Protein AF-A0A1C7MW46-F1 (afdb_monomer_lite)

InterPro domains:
  IPR023214 HAD superfamily [G3DSA:3.40.50.1000] (11-206)
  IPR036412 HAD-like superfamily [SSF56784] (10-204)
  IPR050849 HAD-like hydrolase superfamily phosphatase [PTHR28181] (12-206)

Structure (mmCIF, N/CA/C/O backbone):
data_AF-A0A1C7MW46-F1
#
_entry.id   AF-A0A1C7MW46-F1
#
loop_
_atom_site.group_PDB
_atom_site.id
_atom_site.type_symbol
_atom_site.label_atom_id
_atom_site.label_alt_id
_atom_site.label_comp_id
_atom_site.label_asym_id
_atom_site.label_entity_id
_atom_site.label_seq_id
_atom_site.pdbx_PDB_ins_code
_atom_site.Cartn_x
_atom_site.Cartn_y
_atom_site.Cartn_z
_atom_site.occupancy
_atom_site.B_iso_or_equiv
_atom_site.auth_seq_id
_atom_site.auth_comp_id
_atom_site.auth_asym_id
_atom_site.auth_atom_id
_atom_site.pdbx_PDB_model_num
ATOM 1 N N . MET A 1 1 ? -51.303 0.384 7.548 1.00 37.94 1 MET A N 1
ATOM 2 C CA . MET A 1 1 ? -50.229 -0.293 6.791 1.00 37.94 1 MET A CA 1
ATOM 3 C C . MET A 1 1 ? -48.913 0.361 7.166 1.00 37.94 1 MET A C 1
ATOM 5 O O . MET A 1 1 ? -48.808 1.575 7.060 1.00 37.94 1 MET A O 1
ATOM 9 N N . ALA A 1 2 ? -47.987 -0.415 7.727 1.00 37.72 2 ALA A N 1
ATOM 10 C CA . ALA A 1 2 ? -46.738 0.085 8.285 1.00 37.72 2 ALA A CA 1
ATOM 11 C C . ALA A 1 2 ? -45.822 0.622 7.175 1.00 37.72 2 ALA A C 1
ATOM 13 O O . ALA A 1 2 ? -45.478 -0.099 6.243 1.00 37.72 2 ALA A O 1
ATOM 14 N N . SER A 1 3 ? -45.440 1.894 7.290 1.00 40.84 3 SER A N 1
ATOM 15 C CA . SER A 1 3 ? -44.352 2.483 6.514 1.00 40.84 3 SER A CA 1
ATOM 16 C C . SER A 1 3 ? -43.045 1.883 7.024 1.00 40.84 3 SER A C 1
ATOM 18 O O . SER A 1 3 ? -42.616 2.170 8.144 1.00 40.84 3 SER A O 1
ATOM 20 N N . ILE A 1 4 ? -42.440 1.000 6.230 1.00 43.91 4 ILE A N 1
ATOM 21 C CA . ILE A 1 4 ? -41.073 0.541 6.460 1.00 43.91 4 ILE A CA 1
ATOM 22 C C . ILE A 1 4 ? -40.181 1.742 6.150 1.00 43.91 4 ILE A C 1
ATOM 24 O O . ILE A 1 4 ? -39.843 2.008 4.998 1.00 43.91 4 ILE A O 1
ATOM 28 N N . ARG A 1 5 ? -39.827 2.508 7.185 1.00 43.34 5 ARG A N 1
ATOM 29 C CA . ARG A 1 5 ? -38.679 3.409 7.107 1.00 43.34 5 ARG A CA 1
ATOM 30 C C . ARG A 1 5 ? -37.483 2.529 6.758 1.00 43.34 5 ARG A C 1
ATOM 32 O O . ARG A 1 5 ? -37.089 1.699 7.574 1.00 43.34 5 ARG A O 1
ATOM 39 N N . ARG A 1 6 ? -36.923 2.687 5.555 1.00 46.81 6 ARG A N 1
ATOM 40 C CA . ARG A 1 6 ? -35.555 2.241 5.267 1.00 46.81 6 ARG A CA 1
ATOM 41 C C . ARG A 1 6 ? -34.705 2.857 6.376 1.00 46.81 6 ARG A C 1
ATOM 43 O O . ARG A 1 6 ? -34.621 4.081 6.460 1.00 46.81 6 ARG A O 1
ATOM 50 N N . ALA A 1 7 ? -34.191 2.046 7.297 1.00 48.72 7 ALA A N 1
ATOM 51 C CA . ALA A 1 7 ? -33.180 2.527 8.218 1.00 48.72 7 ALA A CA 1
ATOM 52 C C . ALA A 1 7 ? -32.021 2.984 7.328 1.00 48.72 7 ALA A C 1
ATOM 54 O O . ALA A 1 7 ? -31.446 2.161 6.619 1.00 48.72 7 ALA A O 1
ATOM 55 N N . PHE A 1 8 ? -31.764 4.291 7.269 1.00 51.03 8 PHE A N 1
ATOM 56 C CA . PHE A 1 8 ? -30.563 4.806 6.626 1.00 51.03 8 PHE A CA 1
ATOM 57 C C . PHE A 1 8 ? -29.389 4.219 7.409 1.00 51.03 8 PHE A C 1
ATOM 59 O O . PHE A 1 8 ? -29.124 4.632 8.538 1.00 51.03 8 PHE A O 1
ATOM 66 N N . MET A 1 9 ? -28.769 3.168 6.871 1.00 63.69 9 MET A N 1
ATOM 67 C CA . MET A 1 9 ? -27.503 2.679 7.396 1.00 63.69 9 MET A CA 1
ATOM 68 C C . MET A 1 9 ? -26.490 3.801 7.199 1.00 63.69 9 MET A C 1
ATOM 70 O O . MET A 1 9 ? -26.444 4.385 6.118 1.00 63.69 9 MET A O 1
ATOM 74 N N . SER A 1 10 ? -25.708 4.119 8.231 1.00 80.19 10 SER A N 1
ATOM 75 C CA . SER A 1 10 ? -24.616 5.082 8.090 1.00 80.19 10 SER A CA 1
ATOM 76 C C . SER A 1 10 ? -23.725 4.671 6.910 1.00 80.19 10 SER A C 1
ATOM 78 O O . SER A 1 10 ? -23.404 3.477 6.813 1.00 80.19 10 SER A O 1
ATOM 80 N N . PRO A 1 11 ? -23.335 5.611 6.032 1.00 89.12 11 PRO A N 1
ATOM 81 C CA . PRO A 1 11 ? -22.557 5.287 4.844 1.00 89.12 11 PRO A CA 1
ATOM 82 C C . PRO A 1 11 ? -21.224 4.634 5.222 1.00 89.12 11 PRO A C 1
ATOM 84 O O . PRO A 1 11 ? -20.656 4.906 6.287 1.00 89.12 11 PRO A O 1
ATOM 87 N N . LEU A 1 12 ? -20.722 3.762 4.348 1.00 93.38 12 LEU A N 1
ATOM 88 C CA . LEU A 1 12 ? -19.347 3.284 4.439 1.00 93.38 12 LEU A CA 1
ATOM 89 C C . LEU A 1 12 ? -18.405 4.377 3.945 1.00 93.38 12 LEU A C 1
ATOM 91 O O . LEU A 1 12 ? -18.680 5.049 2.956 1.00 93.38 12 LEU A O 1
ATOM 95 N N . ILE A 1 13 ? -17.277 4.532 4.623 1.00 94.19 13 ILE A N 1
ATOM 96 C CA . ILE A 1 13 ? -16.244 5.491 4.249 1.00 94.19 13 ILE A CA 1
ATOM 97 C C . ILE A 1 13 ? -15.084 4.691 3.672 1.00 94.19 13 ILE A C 1
ATOM 99 O O . ILE A 1 13 ? -14.400 3.969 4.399 1.00 94.19 13 ILE A O 1
ATOM 103 N N . LEU A 1 14 ? -14.903 4.785 2.362 1.00 95.50 14 LEU A N 1
ATOM 104 C CA . LEU A 1 14 ? -13.786 4.199 1.638 1.00 95.50 14 LEU A CA 1
ATOM 105 C C . LEU A 1 14 ? -12.693 5.256 1.516 1.00 95.50 14 LEU A C 1
ATOM 107 O O . LEU A 1 14 ? -12.963 6.395 1.150 1.00 95.50 14 LEU A O 1
ATOM 111 N N . ILE A 1 15 ? -11.469 4.894 1.876 1.00 95.44 15 ILE A N 1
ATOM 112 C CA . ILE A 1 15 ? -10.352 5.836 1.944 1.00 95.44 15 ILE A CA 1
ATOM 113 C C . ILE A 1 15 ? -9.154 5.215 1.235 1.00 95.44 15 ILE A C 1
ATOM 115 O O . ILE A 1 15 ? -8.827 4.050 1.498 1.00 95.44 15 ILE A O 1
ATOM 119 N N . ASP A 1 16 ? -8.495 5.978 0.366 1.00 95.88 16 ASP A N 1
ATOM 120 C CA . ASP A 1 16 ? -7.162 5.613 -0.103 1.00 95.88 16 ASP A CA 1
ATOM 121 C C . ASP A 1 16 ? -6.147 5.634 1.049 1.00 95.88 16 ASP A C 1
ATOM 123 O O . ASP A 1 16 ? -6.371 6.206 2.117 1.00 95.88 16 ASP A O 1
ATOM 127 N N . PHE A 1 17 ? -5.023 4.958 0.866 1.00 97.19 17 PHE A N 1
ATOM 128 C CA . PHE A 1 17 ? -4.003 4.845 1.895 1.00 97.19 17 PHE A CA 1
ATOM 129 C C . PHE A 1 17 ? -2.843 5.811 1.678 1.00 97.19 17 PHE A C 1
ATOM 131 O O . PHE A 1 17 ? -2.632 6.716 2.488 1.00 97.19 17 PHE A O 1
ATOM 138 N N . ASP A 1 18 ? -2.083 5.599 0.609 1.00 95.81 18 ASP A N 1
ATOM 139 C CA . ASP A 1 18 ? -0.882 6.368 0.326 1.00 95.81 18 ASP A CA 1
ATOM 140 C C . ASP A 1 18 ? -1.261 7.809 -0.037 1.00 95.81 18 ASP A C 1
ATOM 142 O O . ASP A 1 18 ? -2.202 8.006 -0.785 1.00 95.81 18 ASP A O 1
ATOM 146 N N . GLN A 1 19 ? -0.580 8.804 0.544 1.00 93.44 19 GLN A N 1
ATOM 147 C CA . GLN A 1 19 ? -0.832 10.252 0.355 1.00 93.44 19 GLN A CA 1
ATOM 148 C C . GLN A 1 19 ? -2.208 10.782 0.822 1.00 93.44 19 GLN A C 1
ATOM 150 O O . GLN A 1 19 ? -2.344 11.986 1.049 1.00 93.44 19 GLN A O 1
ATOM 155 N N . THR A 1 20 ? -3.168 9.904 1.117 1.00 93.50 20 THR A N 1
ATOM 156 C CA . THR A 1 20 ? -4.447 10.243 1.758 1.00 93.50 20 THR A CA 1
ATOM 157 C C . THR A 1 20 ? -4.428 10.024 3.277 1.00 93.50 20 THR A C 1
ATOM 159 O O . THR A 1 20 ? -4.682 10.948 4.049 1.00 93.50 20 THR A O 1
ATOM 162 N N . ILE A 1 21 ? -4.124 8.808 3.744 1.00 96.94 21 ILE A N 1
ATOM 163 C CA . ILE A 1 21 ? -3.971 8.479 5.177 1.00 96.94 21 ILE A CA 1
ATOM 164 C C . ILE A 1 21 ? -2.538 8.734 5.633 1.00 96.94 21 ILE A C 1
ATOM 166 O O . ILE A 1 21 ? -2.299 9.126 6.782 1.00 96.94 21 ILE A O 1
ATOM 170 N N . THR A 1 22 ? -1.579 8.486 4.748 1.00 97.88 22 THR A N 1
ATOM 171 C CA . THR A 1 22 ? -0.168 8.774 4.974 1.00 97.88 22 THR A CA 1
ATOM 172 C C . THR A 1 22 ? 0.213 10.120 4.360 1.00 97.88 22 THR A C 1
ATOM 174 O O . THR A 1 22 ? -0.451 10.639 3.473 1.00 97.88 22 THR A O 1
ATOM 177 N N . THR A 1 23 ? 1.308 10.712 4.825 1.00 96.38 23 THR A N 1
ATOM 178 C CA . THR A 1 23 ? 1.838 11.985 4.308 1.00 96.38 23 THR A CA 1
ATOM 179 C C . THR A 1 23 ? 2.633 11.827 3.010 1.00 96.38 23 THR A C 1
ATOM 181 O O . THR A 1 23 ? 3.093 12.815 2.441 1.00 96.38 23 THR A O 1
ATOM 184 N N . LYS A 1 24 ? 2.863 10.587 2.564 1.00 95.00 24 LYS A N 1
ATOM 185 C CA . LYS A 1 24 ? 3.619 10.251 1.355 1.00 95.00 24 LYS A CA 1
ATOM 186 C C . LYS A 1 24 ? 3.299 8.836 0.886 1.00 95.00 24 LYS A C 1
ATOM 188 O O . LYS A 1 24 ? 2.880 8.004 1.686 1.00 95.00 24 LYS A O 1
ATOM 193 N N . ASP A 1 25 ? 3.636 8.545 -0.362 1.00 94.56 25 ASP A N 1
ATOM 194 C CA . ASP A 1 25 ? 3.683 7.177 -0.874 1.00 94.56 25 ASP A CA 1
ATOM 195 C C . ASP A 1 25 ? 4.657 6.304 -0.050 1.00 94.56 25 ASP A C 1
ATOM 197 O O . ASP A 1 25 ? 5.806 6.692 0.223 1.00 94.56 25 ASP A O 1
ATOM 201 N N . THR A 1 26 ? 4.180 5.132 0.375 1.00 98.06 26 THR A N 1
ATOM 202 C CA . THR A 1 26 ? 4.913 4.148 1.177 1.00 98.06 26 THR A CA 1
ATOM 203 C C . THR A 1 26 ? 5.305 2.880 0.416 1.00 98.06 26 THR A C 1
ATOM 205 O O . THR A 1 26 ? 6.039 2.067 0.979 1.00 98.06 26 THR A O 1
ATOM 208 N N . ILE A 1 27 ? 4.929 2.713 -0.857 1.00 97.31 27 ILE A N 1
ATOM 209 C CA . ILE A 1 27 ? 5.322 1.563 -1.691 1.00 97.31 27 ILE A CA 1
ATOM 210 C C . ILE A 1 27 ? 6.843 1.479 -1.796 1.00 97.31 27 ILE A C 1
ATOM 212 O O . ILE A 1 27 ? 7.422 0.404 -1.637 1.00 97.31 27 ILE A O 1
ATOM 216 N N . ALA A 1 28 ? 7.517 2.617 -1.981 1.00 96.50 28 ALA A N 1
ATOM 217 C CA . ALA A 1 28 ? 8.977 2.644 -2.013 1.00 96.50 28 ALA A CA 1
ATOM 218 C C . ALA A 1 28 ? 9.608 2.211 -0.678 1.00 96.50 28 ALA A C 1
ATOM 220 O O . ALA A 1 28 ? 10.645 1.550 -0.680 1.00 96.50 28 ALA A O 1
ATOM 221 N N . LEU A 1 29 ? 8.984 2.550 0.457 1.00 98.31 29 LEU A N 1
ATOM 222 C CA . LEU A 1 29 ? 9.455 2.131 1.783 1.00 98.31 29 LEU A CA 1
ATOM 223 C C . LEU A 1 29 ? 9.270 0.622 1.968 1.00 98.31 29 LEU A C 1
ATOM 225 O O . LEU A 1 29 ? 10.201 -0.058 2.392 1.00 98.31 29 LEU A O 1
ATOM 229 N N . LEU A 1 30 ? 8.105 0.096 1.584 1.00 98.56 30 LEU A N 1
ATOM 230 C CA . LEU A 1 30 ? 7.814 -1.335 1.609 1.00 98.56 30 LEU A CA 1
ATOM 231 C C . LEU A 1 30 ? 8.784 -2.113 0.708 1.00 98.56 30 LEU A C 1
ATOM 233 O O . LEU A 1 30 ? 9.399 -3.079 1.151 1.00 98.56 30 LEU A O 1
ATOM 237 N N . GLY A 1 31 ? 8.985 -1.674 -0.536 1.00 97.88 31 GLY A N 1
ATOM 238 C CA . GLY A 1 31 ? 9.921 -2.302 -1.469 1.00 97.88 31 GLY A CA 1
ATOM 239 C C . GLY A 1 31 ? 11.362 -2.312 -0.952 1.00 97.88 31 GLY A C 1
ATOM 240 O O . GLY A 1 31 ? 12.036 -3.340 -1.016 1.00 97.88 31 GLY A O 1
ATOM 241 N N . GLN A 1 32 ? 11.826 -1.202 -0.371 1.00 97.81 32 GLN A N 1
ATOM 242 C CA . GLN A 1 32 ? 13.151 -1.117 0.257 1.00 97.81 32 GLN A CA 1
ATOM 243 C C . GLN A 1 32 ? 13.277 -2.009 1.494 1.00 97.81 32 GLN A C 1
ATOM 245 O O . GLN A 1 32 ? 14.327 -2.626 1.689 1.00 97.81 32 GLN A O 1
ATOM 250 N N . PHE A 1 33 ? 12.220 -2.118 2.303 1.00 98.44 33 PHE A N 1
ATOM 251 C CA . PHE A 1 33 ? 12.169 -3.062 3.416 1.00 98.44 33 PHE A CA 1
ATOM 252 C C . PHE A 1 33 ? 12.315 -4.504 2.918 1.00 98.44 33 PHE A C 1
ATOM 254 O O . PHE A 1 33 ? 13.131 -5.249 3.458 1.00 98.44 33 PHE A O 1
ATOM 261 N N . GLY A 1 34 ? 11.617 -4.872 1.839 1.00 97.88 34 GLY A N 1
ATOM 262 C CA . GLY A 1 34 ? 11.775 -6.171 1.179 1.00 97.88 34 GLY A CA 1
ATOM 263 C C . GLY A 1 34 ? 13.217 -6.447 0.753 1.00 97.88 34 GLY A C 1
ATOM 264 O O . GLY A 1 34 ? 13.824 -7.429 1.177 1.00 97.88 34 GLY A O 1
ATOM 265 N N . LEU A 1 35 ? 13.818 -5.535 -0.011 1.00 97.56 35 LEU A N 1
ATOM 266 C CA . LEU A 1 35 ? 15.203 -5.682 -0.477 1.00 97.56 35 LEU A CA 1
ATOM 267 C C . LEU A 1 35 ? 16.226 -5.761 0.664 1.00 97.56 35 LEU A C 1
ATOM 269 O O . LEU A 1 35 ? 17.200 -6.496 0.559 1.00 97.56 35 LEU A O 1
ATOM 273 N N . SER A 1 36 ? 16.004 -5.039 1.764 1.00 97.12 36 SER A N 1
ATOM 274 C CA . SER A 1 36 ? 16.924 -5.044 2.913 1.00 97.12 36 SER A CA 1
ATOM 275 C C . SER A 1 36 ? 16.869 -6.339 3.729 1.00 97.12 36 SER A C 1
ATOM 277 O O . SER A 1 36 ? 17.760 -6.589 4.537 1.00 97.12 36 SER A O 1
ATOM 279 N N . ASN A 1 37 ? 15.832 -7.155 3.531 1.00 96.12 37 ASN A N 1
ATOM 280 C CA . ASN A 1 37 ? 15.580 -8.379 4.291 1.00 96.12 37 ASN A CA 1
ATOM 281 C C . ASN A 1 37 ? 15.578 -9.640 3.412 1.00 96.12 37 ASN A C 1
ATOM 283 O O . ASN A 1 37 ? 15.247 -10.724 3.889 1.00 96.12 37 ASN A O 1
ATOM 287 N N . THR A 1 38 ? 15.951 -9.517 2.138 1.00 91.94 38 THR A N 1
ATOM 288 C CA . THR A 1 38 ? 16.022 -10.635 1.194 1.00 91.94 38 THR A CA 1
ATOM 289 C C . THR A 1 38 ? 17.374 -10.679 0.494 1.00 91.94 38 THR A C 1
ATOM 291 O O . THR A 1 38 ? 18.193 -9.769 0.592 1.00 91.94 38 THR A O 1
ATOM 294 N N . SER A 1 39 ? 17.632 -11.771 -0.222 1.00 89.81 39 SER A N 1
ATOM 295 C CA . SER A 1 39 ? 18.858 -11.974 -1.002 1.00 89.81 39 SER A CA 1
ATOM 296 C C . SER A 1 39 ? 18.796 -11.354 -2.407 1.00 89.81 39 SER A C 1
ATOM 298 O O . SER A 1 39 ? 19.679 -11.599 -3.233 1.00 89.81 39 SER A O 1
ATOM 300 N N . CYS A 1 40 ? 17.765 -10.553 -2.704 1.00 93.06 40 CYS A N 1
ATOM 301 C CA . CYS A 1 40 ? 17.612 -9.901 -3.999 1.00 93.06 40 CYS A CA 1
ATOM 302 C C . CYS A 1 40 ? 18.768 -8.920 -4.255 1.00 93.06 40 CYS A C 1
ATOM 304 O O . CYS A 1 40 ? 18.940 -7.925 -3.559 1.00 93.06 40 CYS A O 1
ATOM 306 N N . LEU A 1 41 ? 19.547 -9.176 -5.309 1.00 93.00 41 LEU A N 1
ATOM 307 C CA . LEU A 1 41 ? 20.717 -8.363 -5.665 1.00 93.00 41 LEU A CA 1
ATOM 308 C C . LEU A 1 41 ? 20.369 -7.087 -6.449 1.00 93.00 41 LEU A C 1
ATOM 310 O O . LEU A 1 41 ? 21.262 -6.314 -6.800 1.00 93.00 41 LEU A O 1
ATOM 314 N N . LYS A 1 42 ? 19.096 -6.882 -6.804 1.00 97.06 42 LYS A N 1
ATOM 315 C CA . LYS A 1 42 ? 18.671 -5.705 -7.566 1.00 97.06 42 LYS A CA 1
ATOM 316 C C . LYS A 1 42 ? 18.446 -4.527 -6.613 1.00 97.06 42 LYS A C 1
ATOM 318 O O . LYS A 1 42 ? 17.685 -4.674 -5.661 1.00 97.06 42 LYS A O 1
ATOM 323 N N . PRO A 1 43 ? 19.049 -3.352 -6.865 1.00 96.62 43 PRO A N 1
ATOM 324 C CA . PRO A 1 43 ? 18.740 -2.161 -6.081 1.00 96.62 43 PRO A CA 1
ATOM 325 C C . PRO A 1 43 ? 17.307 -1.693 -6.364 1.00 96.62 43 PRO A C 1
ATOM 327 O O . PRO A 1 43 ? 16.765 -1.967 -7.432 1.00 96.62 43 PRO A O 1
ATOM 330 N N . TRP A 1 44 ? 16.713 -0.915 -5.454 1.00 96.62 44 TRP A N 1
ATOM 331 C CA . TRP A 1 44 ? 15.371 -0.346 -5.657 1.00 96.62 44 TRP A CA 1
ATOM 332 C C . TRP A 1 44 ? 15.253 0.443 -6.972 1.00 96.62 44 TRP A C 1
ATOM 334 O O . TRP A 1 44 ? 14.245 0.330 -7.668 1.00 96.62 44 TRP A O 1
ATOM 344 N N . SER A 1 45 ? 16.311 1.166 -7.358 1.00 96.81 45 SER A N 1
ATOM 345 C CA . SER A 1 45 ? 16.352 1.924 -8.614 1.00 96.81 45 SER A CA 1
ATOM 346 C C . SER A 1 45 ? 16.091 1.055 -9.843 1.00 96.81 45 SER A C 1
ATOM 348 O O . SER A 1 45 ? 15.412 1.509 -10.747 1.00 96.81 45 SER A O 1
ATOM 350 N N . TYR A 1 46 ? 16.511 -0.216 -9.849 1.00 98.06 46 TYR A N 1
ATOM 351 C CA . TYR A 1 46 ? 16.216 -1.127 -10.959 1.00 98.06 46 TYR A CA 1
ATOM 352 C C . TYR A 1 46 ? 14.707 -1.260 -11.212 1.00 98.06 46 TYR A C 1
ATOM 354 O O . TYR A 1 46 ? 14.272 -1.240 -12.359 1.00 98.06 46 TYR A O 1
ATOM 362 N N . PHE A 1 47 ? 13.899 -1.384 -10.157 1.00 97.75 47 PHE A N 1
ATOM 363 C CA . PHE A 1 47 ? 12.448 -1.536 -10.290 1.00 97.75 47 PHE A CA 1
ATOM 364 C C . PHE A 1 47 ? 11.783 -0.230 -10.728 1.00 97.75 47 PHE A C 1
ATOM 366 O O . PHE A 1 47 ? 10.901 -0.256 -11.585 1.00 97.75 47 PHE A O 1
ATOM 373 N N . VAL A 1 48 ? 12.249 0.899 -10.186 1.00 96.19 48 VAL A N 1
ATOM 374 C CA . VAL A 1 48 ? 11.773 2.238 -10.559 1.00 96.19 48 VAL A CA 1
ATOM 375 C C . VAL A 1 48 ? 12.091 2.542 -12.022 1.00 96.19 48 VAL A C 1
ATOM 377 O O . VAL A 1 48 ? 11.198 2.934 -12.765 1.00 96.19 48 VAL A O 1
ATOM 380 N N . ASP A 1 49 ? 13.325 2.302 -12.462 1.00 97.44 49 ASP A N 1
ATOM 381 C CA . ASP A 1 49 ? 13.758 2.575 -13.834 1.00 97.44 49 ASP A CA 1
ATOM 382 C C . ASP A 1 49 ? 12.941 1.749 -14.835 1.00 97.44 49 ASP A C 1
ATOM 384 O O . ASP A 1 49 ? 12.435 2.287 -15.816 1.00 97.44 49 ASP A O 1
ATOM 388 N N . ARG A 1 50 ? 12.718 0.455 -14.553 1.00 97.62 50 ARG A N 1
ATOM 389 C CA . ARG A 1 50 ? 11.865 -0.407 -15.390 1.00 97.62 50 ARG A CA 1
ATOM 390 C C . ARG A 1 50 ? 10.407 0.052 -15.425 1.00 97.62 50 ARG A C 1
ATOM 392 O O . ARG A 1 50 ? 9.781 -0.027 -16.474 1.00 97.62 50 ARG A O 1
ATOM 399 N N . TYR A 1 51 ? 9.865 0.520 -14.302 1.00 95.19 51 TYR A N 1
ATOM 400 C CA . TYR A 1 51 ? 8.515 1.084 -14.267 1.00 95.19 51 TYR A CA 1
ATOM 401 C C . TYR A 1 51 ? 8.411 2.349 -15.128 1.00 95.19 51 TYR A C 1
ATOM 403 O O . TYR A 1 51 ? 7.475 2.484 -15.910 1.00 95.19 51 TYR A O 1
ATOM 411 N N . LEU A 1 52 ? 9.392 3.251 -15.035 1.00 94.38 52 LEU A N 1
ATOM 412 C CA . LEU A 1 52 ? 9.426 4.481 -15.828 1.00 94.38 52 LEU A CA 1
ATOM 413 C C . LEU A 1 52 ? 9.608 4.206 -17.325 1.00 94.38 52 LEU A C 1
ATOM 415 O O . LEU A 1 52 ? 8.980 4.878 -18.140 1.00 94.38 52 LEU A O 1
ATOM 419 N N . GLU A 1 53 ? 10.431 3.220 -17.690 1.00 95.56 53 GLU A N 1
ATOM 420 C CA . GLU A 1 53 ? 10.572 2.753 -19.075 1.00 95.56 53 GLU A CA 1
ATOM 421 C C . GLU A 1 53 ? 9.226 2.270 -19.633 1.00 95.56 53 GLU A C 1
ATOM 423 O O . GLU A 1 53 ? 8.813 2.720 -20.701 1.00 95.56 53 GLU A O 1
ATOM 428 N N . ASP A 1 54 ? 8.504 1.424 -18.892 1.00 93.50 54 ASP A N 1
ATOM 429 C CA . ASP A 1 54 ? 7.172 0.959 -19.291 1.00 93.50 54 ASP A CA 1
ATOM 430 C C . ASP A 1 54 ? 6.177 2.127 -19.392 1.00 93.50 54 ASP A C 1
ATOM 432 O O . ASP A 1 54 ? 5.422 2.226 -20.361 1.00 93.50 54 ASP A O 1
ATOM 436 N N . TYR A 1 55 ? 6.210 3.054 -18.432 1.00 88.75 55 TYR A N 1
ATOM 437 C CA . TYR A 1 55 ? 5.349 4.237 -18.406 1.00 88.75 55 TYR A CA 1
ATOM 438 C C . TYR A 1 55 ? 5.521 5.127 -19.639 1.00 88.75 55 TYR A C 1
ATOM 440 O O . TYR A 1 55 ? 4.542 5.631 -20.189 1.00 88.75 55 TYR A O 1
ATOM 448 N N . GLN A 1 56 ? 6.752 5.275 -20.130 1.00 89.69 56 GLN A N 1
ATOM 449 C CA . GLN A 1 56 ? 7.048 6.046 -21.341 1.00 89.69 56 GLN A CA 1
ATOM 450 C C . GLN A 1 56 ? 6.467 5.426 -22.620 1.00 89.69 56 GLN A C 1
ATOM 452 O O . GLN A 1 56 ? 6.348 6.123 -23.628 1.00 89.69 56 GLN A O 1
ATOM 457 N N . THR A 1 57 ? 6.094 4.142 -22.603 1.00 88.38 57 THR A N 1
ATOM 458 C CA . THR A 1 57 ? 5.484 3.480 -23.767 1.00 88.38 57 THR A CA 1
ATOM 459 C C . THR A 1 57 ? 4.012 3.843 -23.959 1.00 88.38 57 THR A C 1
ATOM 461 O O . THR A 1 57 ? 3.483 3.691 -25.064 1.00 88.38 57 THR A O 1
ATOM 464 N N . ILE A 1 58 ? 3.348 4.357 -22.918 1.00 83.06 58 ILE A N 1
ATOM 465 C CA . ILE A 1 58 ? 1.947 4.759 -23.006 1.00 83.06 58 ILE A CA 1
ATOM 466 C C . ILE A 1 58 ? 1.824 6.123 -23.671 1.00 83.06 58 ILE A C 1
ATOM 468 O O . ILE A 1 58 ? 2.409 7.125 -23.256 1.00 83.06 58 ILE A O 1
ATOM 472 N N . GLN A 1 59 ? 0.987 6.173 -24.705 1.00 76.75 59 GLN A N 1
ATOM 473 C CA . GLN A 1 59 ? 0.537 7.441 -25.254 1.00 76.75 59 GLN A CA 1
ATOM 474 C C . GLN A 1 59 ? -0.379 8.117 -24.243 1.00 76.75 59 GLN A C 1
ATOM 476 O O . GLN A 1 59 ? -1.350 7.512 -23.790 1.00 76.75 59 GLN A O 1
ATOM 481 N N . GLN A 1 60 ? -0.090 9.379 -23.924 1.00 70.06 60 GLN A N 1
ATOM 482 C CA . GLN A 1 60 ? -0.941 10.127 -23.009 1.00 70.06 60 GLN A CA 1
ATOM 483 C C . GLN A 1 60 ? -2.401 10.140 -23.489 1.00 70.06 60 GLN A C 1
ATOM 485 O O . GLN A 1 60 ? -2.634 10.271 -24.700 1.00 70.06 60 GLN A O 1
ATOM 490 N N . PRO A 1 61 ? -3.371 10.046 -22.559 1.00 68.81 61 PRO A N 1
ATOM 491 C CA . PRO A 1 61 ? -4.786 10.152 -22.874 1.00 68.81 61 PRO A CA 1
ATOM 492 C C . PRO A 1 61 ? -5.072 11.389 -23.740 1.00 68.81 61 PRO A C 1
ATOM 494 O O . PRO A 1 61 ? -4.816 12.520 -23.333 1.00 68.81 61 PRO A O 1
ATOM 497 N N . LYS A 1 62 ? -5.604 11.187 -24.950 1.00 70.00 62 LYS A N 1
ATOM 498 C CA . LYS A 1 62 ? -6.053 12.268 -25.858 1.00 70.00 62 LYS A CA 1
ATOM 499 C C . LYS A 1 62 ? -7.561 12.492 -25.761 1.00 70.00 62 LYS A C 1
ATOM 501 O O . LYS A 1 62 ? -8.211 12.847 -26.746 1.00 70.00 62 LYS A O 1
ATOM 506 N N . ALA A 1 63 ? -8.134 12.182 -24.606 1.00 75.00 63 ALA A N 1
ATOM 507 C CA . ALA A 1 63 ? -9.563 12.254 -24.388 1.00 75.00 63 ALA A CA 1
ATOM 508 C C . ALA A 1 63 ? -10.092 13.683 -24.566 1.00 75.00 63 ALA A C 1
ATOM 510 O O . ALA A 1 63 ? -9.509 14.648 -24.077 1.00 75.00 63 ALA A O 1
ATOM 511 N N . GLN A 1 64 ? -11.214 13.796 -25.273 1.00 75.31 64 GLN A N 1
ATOM 512 C CA . GLN A 1 64 ? -11.918 15.063 -25.497 1.00 75.31 64 GLN A CA 1
ATOM 513 C C . GLN A 1 64 ? -12.935 15.359 -24.386 1.00 75.31 64 GLN A C 1
ATOM 515 O O . GLN A 1 64 ? -13.389 16.492 -24.250 1.00 75.31 64 GLN A O 1
ATOM 520 N N . ASP A 1 65 ? -13.276 14.348 -23.584 1.00 81.00 65 ASP A N 1
ATOM 521 C CA . ASP A 1 65 ? -14.202 14.432 -22.464 1.00 81.00 65 ASP A CA 1
ATOM 522 C C . ASP A 1 65 ? -13.725 13.561 -21.288 1.00 81.00 65 ASP A C 1
ATOM 524 O O . ASP A 1 65 ? -12.894 12.662 -21.440 1.00 81.00 65 ASP A O 1
ATOM 528 N N . PHE A 1 66 ? -14.266 13.837 -20.103 1.00 73.94 66 PHE A N 1
ATOM 529 C CA . PHE A 1 66 ? -13.855 13.203 -18.852 1.00 73.94 66 PHE A CA 1
ATOM 530 C C . PHE A 1 66 ? -14.119 11.690 -18.813 1.00 73.94 66 PHE A C 1
ATOM 532 O O . PHE A 1 66 ? -13.300 10.936 -18.299 1.00 73.94 66 PHE A O 1
ATOM 539 N N . LYS A 1 67 ? -15.215 11.215 -19.414 1.00 74.25 67 LYS A N 1
ATOM 540 C CA . LYS A 1 67 ? -15.543 9.784 -19.439 1.00 74.25 67 LYS A CA 1
ATOM 541 C C . LYS A 1 67 ? -14.547 9.009 -20.299 1.00 74.25 67 LYS A C 1
ATOM 543 O O . LYS A 1 67 ? -14.082 7.938 -19.914 1.00 74.25 67 LYS A O 1
ATOM 548 N N . THR A 1 68 ? -14.188 9.569 -21.448 1.00 75.81 68 THR A N 1
ATOM 549 C CA . THR A 1 68 ? -13.159 9.015 -22.327 1.00 75.81 68 THR A CA 1
ATOM 550 C C . THR A 1 68 ? -11.782 9.055 -21.656 1.00 75.81 68 THR A C 1
ATOM 552 O O . THR A 1 68 ? -10.990 8.136 -21.848 1.00 75.81 68 THR A O 1
ATOM 555 N N . TYR A 1 69 ? -11.503 10.075 -20.838 1.00 77.62 69 TYR A N 1
ATOM 556 C CA . TYR A 1 69 ? -10.264 10.164 -20.059 1.00 77.62 69 TYR A CA 1
ATOM 557 C C . TYR A 1 69 ? -10.172 9.037 -19.027 1.00 77.62 69 TYR A C 1
ATOM 559 O O . TYR A 1 69 ? -9.173 8.324 -19.012 1.00 77.62 69 TYR A O 1
ATOM 567 N N . LEU A 1 70 ? -11.238 8.811 -18.251 1.00 73.06 70 LEU A N 1
ATOM 568 C CA . LEU A 1 70 ? -11.327 7.708 -17.286 1.00 73.06 70 LEU A CA 1
ATOM 569 C C . LEU A 1 70 ? -11.119 6.345 -17.953 1.00 73.06 70 LEU A C 1
ATOM 571 O O . LEU A 1 70 ? -10.281 5.562 -17.517 1.00 73.06 70 LEU A O 1
ATOM 575 N N . ALA A 1 71 ? -11.795 6.096 -19.078 1.00 73.56 71 ALA A N 1
ATOM 576 C CA . ALA A 1 71 ? -11.630 4.850 -19.827 1.00 73.56 71 ALA A CA 1
ATOM 577 C C . ALA A 1 71 ? -10.188 4.636 -20.329 1.00 73.56 71 ALA A C 1
ATOM 579 O O . ALA A 1 71 ? -9.742 3.499 -20.469 1.00 73.56 71 ALA A O 1
ATOM 580 N N . GLN A 1 72 ? -9.449 5.717 -20.594 1.00 80.19 72 GLN A N 1
ATOM 581 C CA . GLN A 1 72 ? -8.045 5.656 -21.002 1.00 80.19 72 GLN A CA 1
ATOM 582 C C . GLN A 1 72 ? -7.091 5.405 -19.825 1.00 80.19 72 GLN A C 1
ATOM 584 O O . GLN A 1 72 ? -5.974 4.956 -20.067 1.00 80.19 72 GLN A O 1
ATOM 589 N N . LEU A 1 73 ? -7.505 5.615 -18.568 1.00 80.50 73 LEU A N 1
ATOM 590 C CA . LEU A 1 73 ? -6.669 5.312 -17.398 1.00 80.50 73 LEU A CA 1
ATOM 591 C C . LEU A 1 73 ? -6.461 3.804 -17.193 1.00 80.50 73 LEU A C 1
ATOM 593 O O . LEU A 1 73 ? -5.437 3.394 -16.652 1.00 80.50 73 LEU A O 1
ATOM 597 N N . ASP A 1 74 ? -7.358 2.945 -17.684 1.00 84.31 74 ASP A N 1
ATOM 598 C CA . ASP A 1 74 ? -7.125 1.494 -17.624 1.00 84.31 74 ASP A CA 1
ATOM 599 C C . ASP A 1 74 ? -6.001 1.041 -18.577 1.00 84.31 74 ASP A C 1
ATOM 601 O O . ASP A 1 74 ? -5.447 -0.045 -18.414 1.00 84.31 74 ASP A O 1
ATOM 605 N N . ALA A 1 75 ? -5.566 1.900 -19.512 1.00 85.94 75 ALA A N 1
ATOM 606 C CA . ALA A 1 75 ? -4.396 1.631 -20.347 1.00 85.94 75 ALA A CA 1
ATOM 607 C C . ALA A 1 75 ? -3.105 1.478 -19.527 1.00 85.94 75 ALA A C 1
ATOM 609 O O . ALA A 1 75 ? -2.173 0.842 -20.012 1.00 85.94 75 ALA A O 1
ATOM 610 N N . TYR A 1 76 ? -3.052 2.005 -18.295 1.00 87.69 76 TYR A N 1
ATOM 611 C CA . TYR A 1 76 ? -1.919 1.838 -17.378 1.00 87.69 76 TYR A CA 1
ATOM 612 C C . TYR A 1 76 ? -1.854 0.442 -16.741 1.00 87.69 76 TYR A C 1
ATOM 614 O O . TYR A 1 76 ? -0.790 0.037 -16.275 1.00 87.69 76 TYR A O 1
ATOM 622 N N . ARG A 1 77 ? -2.941 -0.345 -16.774 1.00 92.44 77 ARG A N 1
ATOM 623 C CA . ARG A 1 77 ? -3.005 -1.673 -16.141 1.00 92.44 77 ARG A CA 1
ATOM 624 C C . ARG A 1 77 ? -1.844 -2.603 -16.518 1.00 92.44 77 ARG A C 1
ATOM 626 O O . ARG A 1 77 ? -1.285 -3.206 -15.601 1.00 92.44 77 ARG A O 1
ATOM 633 N N . PRO A 1 78 ? -1.439 -2.746 -17.797 1.00 94.25 78 PRO A N 1
ATOM 634 C CA . PRO A 1 78 ? -0.323 -3.619 -18.154 1.00 94.25 78 PRO A CA 1
ATOM 635 C C . PRO A 1 78 ? 1.003 -3.192 -17.511 1.00 94.25 78 PRO A C 1
ATOM 637 O O . PRO A 1 78 ? 1.804 -4.059 -17.170 1.00 94.25 78 PRO A O 1
ATOM 640 N N . ILE A 1 79 ? 1.224 -1.888 -17.295 1.00 93.94 79 ILE A N 1
ATOM 641 C CA . ILE A 1 79 ? 2.423 -1.384 -16.608 1.00 93.94 79 ILE A CA 1
ATOM 642 C C . ILE A 1 79 ? 2.392 -1.786 -15.137 1.00 93.94 79 ILE A C 1
ATOM 644 O O . ILE A 1 79 ? 3.372 -2.325 -14.624 1.00 93.94 79 ILE A O 1
ATOM 648 N N . GLU A 1 80 ? 1.264 -1.560 -14.464 1.00 94.25 80 GLU A N 1
ATOM 649 C CA . GLU A 1 80 ? 1.113 -1.889 -13.044 1.00 94.25 80 GLU A CA 1
ATOM 650 C C . GLU A 1 80 ? 1.271 -3.400 -12.816 1.00 94.25 80 GLU A C 1
ATOM 652 O O . GLU A 1 80 ? 2.008 -3.838 -11.930 1.00 94.25 80 GLU A O 1
ATOM 657 N N . GLN A 1 81 ? 0.690 -4.220 -13.698 1.00 96.50 81 GLN A N 1
ATOM 658 C CA . GLN A 1 81 ? 0.898 -5.671 -13.701 1.00 96.50 81 GLN A CA 1
ATOM 659 C C . GLN A 1 81 ? 2.367 -6.046 -13.906 1.00 96.50 81 GLN A C 1
ATOM 661 O O . GLN A 1 81 ? 2.890 -6.882 -13.169 1.00 96.50 81 GLN A O 1
ATOM 666 N N . ALA A 1 82 ? 3.046 -5.433 -14.878 1.00 96.94 82 ALA A N 1
ATOM 667 C CA . ALA A 1 82 ? 4.459 -5.690 -15.137 1.00 96.94 82 ALA A CA 1
ATOM 668 C C . ALA A 1 82 ? 5.344 -5.281 -13.946 1.00 96.94 82 ALA A C 1
ATOM 670 O O . ALA A 1 82 ? 6.317 -5.971 -13.632 1.00 96.94 82 ALA A O 1
ATOM 671 N N . SER A 1 83 ? 4.981 -4.204 -13.245 1.00 96.94 83 SER A N 1
ATOM 672 C CA . SER A 1 83 ? 5.647 -3.742 -12.026 1.00 96.94 83 SER A CA 1
ATOM 673 C C . SER A 1 83 ? 5.588 -4.800 -10.923 1.00 96.94 83 SER A C 1
ATOM 675 O O . SER A 1 83 ? 6.632 -5.286 -10.475 1.00 96.94 83 SER A O 1
ATOM 677 N N . LEU A 1 84 ? 4.382 -5.253 -10.559 1.00 98.00 84 LEU A N 1
ATOM 678 C CA . LEU A 1 84 ? 4.192 -6.302 -9.549 1.00 98.00 84 LEU A CA 1
ATOM 679 C C . LEU A 1 84 ? 4.825 -7.634 -9.973 1.00 98.00 84 LEU A C 1
ATOM 681 O O . LEU A 1 84 ? 5.426 -8.328 -9.146 1.00 98.00 84 LEU A O 1
ATOM 685 N N . ALA A 1 85 ? 4.735 -7.986 -11.259 1.00 98.19 85 ALA A N 1
ATOM 686 C CA . ALA A 1 85 ? 5.337 -9.200 -11.798 1.00 98.19 85 ALA A CA 1
ATOM 687 C C . ALA A 1 85 ? 6.866 -9.178 -11.673 1.00 98.19 85 ALA A C 1
ATOM 689 O O . ALA A 1 85 ? 7.455 -10.185 -11.286 1.00 98.19 85 ALA A O 1
ATOM 690 N N . ARG A 1 86 ? 7.523 -8.038 -11.927 1.00 98.12 86 ARG A N 1
ATOM 691 C CA . ARG A 1 86 ? 8.977 -7.893 -11.732 1.00 98.12 86 ARG A CA 1
ATOM 692 C C . ARG A 1 86 ? 9.382 -8.035 -10.272 1.00 98.12 86 ARG A C 1
ATOM 694 O O . ARG A 1 86 ? 10.342 -8.748 -9.982 1.00 98.12 86 ARG A O 1
ATOM 701 N N . VAL A 1 87 ? 8.662 -7.382 -9.362 1.00 98.25 87 VAL A N 1
ATOM 702 C CA . VAL A 1 87 ? 8.914 -7.493 -7.916 1.00 98.25 87 VAL A CA 1
ATOM 703 C C . VAL A 1 87 ? 8.758 -8.949 -7.459 1.00 98.25 87 VAL A C 1
ATOM 705 O O . VAL A 1 87 ? 9.622 -9.471 -6.750 1.00 98.25 87 VAL A O 1
ATOM 708 N N . SER A 1 88 ? 7.727 -9.638 -7.956 1.00 98.19 88 SER A N 1
ATOM 709 C CA . SER A 1 88 ? 7.477 -11.054 -7.663 1.00 98.19 88 SER A CA 1
ATOM 710 C C . SER A 1 88 ? 8.538 -11.984 -8.257 1.00 98.19 88 SER A C 1
ATOM 712 O O . SER A 1 88 ? 9.014 -12.901 -7.588 1.00 98.19 88 SER A O 1
ATOM 714 N N . HIS A 1 89 ? 8.958 -11.733 -9.500 1.00 97.88 89 HIS A N 1
ATOM 715 C CA . HIS A 1 89 ? 9.993 -12.503 -10.192 1.00 97.88 89 HIS A CA 1
ATOM 716 C C . HIS A 1 89 ? 11.329 -12.462 -9.446 1.00 97.88 89 HIS A C 1
ATOM 718 O O . HIS A 1 89 ? 12.009 -13.478 -9.328 1.00 97.88 89 HIS A O 1
ATOM 724 N N . HIS A 1 90 ? 11.681 -11.296 -8.902 1.00 98.00 90 HIS A N 1
ATOM 725 C CA . HIS A 1 90 ? 12.899 -11.107 -8.119 1.00 98.00 90 HIS A CA 1
ATOM 726 C C . HIS A 1 90 ? 12.763 -11.485 -6.641 1.00 98.00 90 HIS A C 1
ATOM 728 O O . HIS A 1 90 ? 13.720 -11.294 -5.893 1.00 98.00 90 HIS A O 1
ATOM 734 N N . LYS A 1 91 ? 11.610 -12.027 -6.223 1.00 97.56 91 LYS A N 1
ATOM 735 C CA . LYS A 1 91 ? 11.386 -12.538 -4.864 1.00 97.56 91 LYS A CA 1
ATOM 736 C C . LYS A 1 91 ? 11.726 -11.511 -3.775 1.00 97.56 91 LYS A C 1
ATOM 738 O O . LYS A 1 91 ? 12.206 -11.864 -2.705 1.00 97.56 91 LYS A O 1
ATOM 743 N N . VAL A 1 92 ? 11.412 -10.234 -4.032 1.00 98.38 92 VAL A N 1
ATOM 744 C CA . VAL A 1 92 ? 11.752 -9.085 -3.162 1.00 98.38 92 VAL A CA 1
ATOM 745 C C . VAL A 1 92 ? 11.235 -9.237 -1.729 1.00 98.38 92 VAL A C 1
ATOM 747 O O . VAL A 1 92 ? 11.804 -8.662 -0.810 1.00 98.38 92 VAL A O 1
ATOM 750 N N . PHE A 1 93 ? 10.169 -10.011 -1.530 1.00 98.31 93 PHE A N 1
ATOM 751 C CA . PHE A 1 93 ? 9.555 -10.231 -0.221 1.00 98.31 93 PHE A CA 1
ATOM 752 C C . PHE A 1 93 ? 9.670 -11.674 0.286 1.00 98.31 93 PHE A C 1
ATOM 754 O O . PHE A 1 93 ? 9.088 -11.988 1.322 1.00 98.31 93 PHE A O 1
ATOM 761 N N . GLU A 1 94 ? 10.352 -12.571 -0.433 1.00 97.88 94 GLU A N 1
ATOM 762 C CA . GLU A 1 94 ? 10.429 -13.988 -0.056 1.00 97.88 94 GLU A CA 1
ATOM 763 C C . GLU A 1 94 ? 11.062 -14.171 1.330 1.00 97.88 94 GLU A C 1
ATOM 765 O O . GLU A 1 94 ? 12.058 -13.541 1.668 1.00 97.88 94 GLU A O 1
ATOM 770 N N . GLY A 1 95 ? 10.463 -15.029 2.157 1.00 97.75 95 GLY A N 1
ATOM 771 C CA . GLY A 1 95 ? 10.937 -15.296 3.516 1.00 97.75 95 GLY A CA 1
ATOM 772 C C . GLY A 1 95 ? 10.483 -14.282 4.571 1.00 97.75 95 GLY A C 1
ATOM 773 O O . GLY A 1 95 ? 10.627 -14.552 5.760 1.00 97.75 95 GLY A O 1
ATOM 774 N N . LEU A 1 96 ? 9.868 -13.156 4.198 1.00 98.19 96 LEU A N 1
ATOM 775 C CA . LEU A 1 96 ? 9.284 -12.248 5.189 1.00 98.1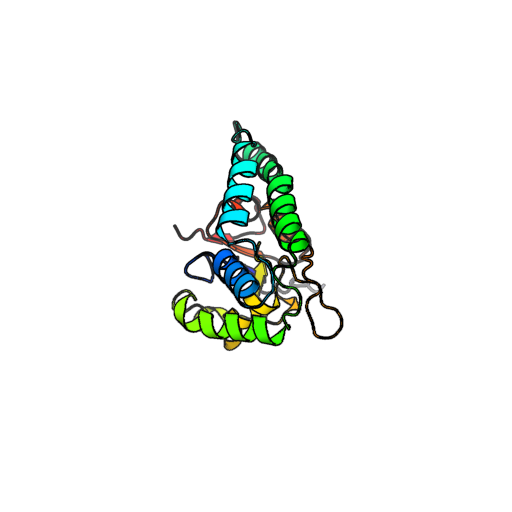9 96 LEU A CA 1
ATOM 776 C C . LEU A 1 96 ? 8.064 -12.863 5.874 1.00 98.19 96 LEU A C 1
ATOM 778 O O . LEU A 1 96 ? 7.273 -13.571 5.254 1.00 98.19 96 LEU A O 1
ATOM 782 N N . THR A 1 97 ? 7.863 -12.544 7.150 1.00 98.38 97 THR A N 1
ATOM 783 C CA . THR A 1 97 ? 6.652 -12.936 7.881 1.00 98.38 97 THR A CA 1
ATOM 784 C C . THR A 1 97 ? 5.618 -11.815 7.858 1.00 98.38 97 THR A C 1
ATOM 786 O O . THR A 1 97 ? 5.955 -10.637 7.721 1.00 98.38 97 THR A O 1
ATOM 789 N N . ARG A 1 98 ? 4.341 -12.172 8.052 1.00 98.25 98 ARG A N 1
ATOM 790 C CA . ARG A 1 98 ? 3.262 -11.181 8.233 1.00 98.25 98 ARG A CA 1
ATOM 791 C C . ARG A 1 98 ? 3.574 -10.215 9.376 1.00 98.25 98 ARG A C 1
ATOM 793 O O . ARG A 1 98 ? 3.380 -9.013 9.240 1.00 98.25 98 ARG A O 1
ATOM 800 N N . GLN A 1 99 ? 4.109 -10.753 10.473 1.00 98.31 99 GLN A N 1
ATOM 801 C CA . GLN A 1 99 ? 4.457 -9.984 11.662 1.00 98.31 99 GLN A CA 1
ATOM 802 C C . GLN A 1 99 ? 5.558 -8.955 11.374 1.00 98.31 99 GLN A C 1
ATOM 804 O O . GLN A 1 99 ? 5.426 -7.812 11.789 1.00 98.31 99 GLN A O 1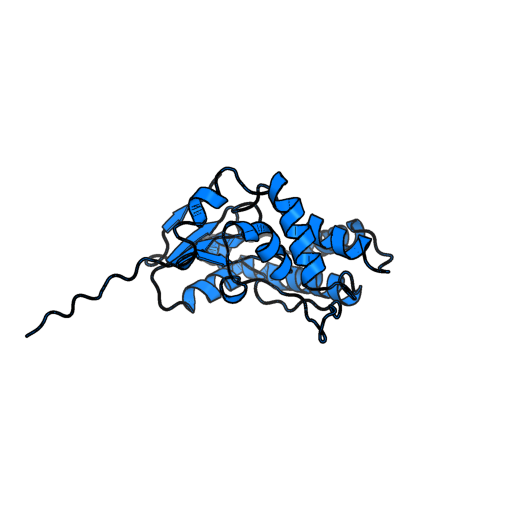
ATOM 809 N N . ALA A 1 100 ? 6.588 -9.315 10.600 1.00 98.50 100 ALA A N 1
ATOM 810 C CA . ALA A 1 100 ? 7.649 -8.379 10.226 1.00 98.50 100 ALA A CA 1
ATOM 811 C C . ALA A 1 100 ? 7.117 -7.187 9.409 1.00 98.50 100 ALA A C 1
ATOM 813 O O . ALA A 1 100 ? 7.491 -6.047 9.665 1.00 98.50 100 ALA A O 1
ATOM 814 N N . LEU A 1 101 ? 6.206 -7.439 8.461 1.00 98.62 101 LEU A N 1
ATOM 815 C CA . LEU A 1 101 ? 5.560 -6.385 7.667 1.00 98.62 101 LEU A CA 1
ATOM 816 C C . LEU A 1 101 ? 4.679 -5.475 8.530 1.00 98.62 101 LEU A C 1
ATOM 818 O O . LEU A 1 101 ? 4.709 -4.255 8.373 1.00 98.62 101 LEU A O 1
ATOM 822 N N . PHE A 1 102 ? 3.909 -6.070 9.444 1.00 98.69 102 PHE A N 1
ATOM 823 C CA . PHE A 1 102 ? 3.075 -5.334 10.388 1.00 98.69 102 PHE A CA 1
ATOM 824 C C . PHE A 1 102 ? 3.915 -4.458 11.325 1.00 98.69 102 PHE A C 1
ATOM 826 O O . PHE A 1 102 ? 3.602 -3.281 11.509 1.00 98.69 102 PHE A O 1
ATOM 833 N N . ASP A 1 103 ? 4.979 -5.009 11.910 1.00 98.62 103 ASP A N 1
ATOM 834 C CA . ASP A 1 103 ? 5.821 -4.296 12.872 1.00 98.62 103 ASP A CA 1
ATOM 835 C C . ASP A 1 103 ? 6.568 -3.131 12.218 1.00 98.62 103 ASP A C 1
ATOM 837 O O . ASP A 1 103 ? 6.600 -2.039 12.791 1.00 98.62 103 ASP A O 1
ATOM 841 N N . GLU A 1 104 ? 7.080 -3.314 10.996 1.00 98.56 104 GLU A N 1
ATOM 842 C CA . GLU A 1 104 ? 7.702 -2.222 10.241 1.00 98.56 104 GLU A CA 1
ATOM 843 C C . GLU A 1 104 ? 6.677 -1.126 9.912 1.00 98.56 104 GLU A C 1
ATOM 845 O O . GLU A 1 104 ? 6.906 0.050 10.203 1.00 98.56 104 GLU A O 1
ATOM 850 N N . GLY A 1 105 ? 5.496 -1.491 9.397 1.00 98.44 105 GLY A N 1
ATOM 851 C CA . GLY A 1 105 ? 4.424 -0.526 9.130 1.00 98.44 105 GLY A CA 1
ATOM 852 C C . GLY A 1 105 ? 4.007 0.249 10.387 1.00 98.44 105 GLY A C 1
ATOM 853 O O . GLY A 1 105 ? 3.842 1.470 10.361 1.00 98.44 105 GLY A O 1
ATOM 854 N N . LYS A 1 106 ? 3.912 -0.439 11.528 1.00 98.56 106 LYS A N 1
ATOM 855 C CA . LYS A 1 106 ? 3.626 0.161 12.838 1.00 98.56 106 LYS A CA 1
ATOM 856 C C . LYS A 1 106 ? 4.716 1.125 13.297 1.00 98.56 106 LYS A C 1
ATOM 858 O O . LYS A 1 106 ? 4.399 2.178 13.848 1.00 98.56 106 LYS A O 1
ATOM 863 N N . GLN A 1 107 ? 5.985 0.788 13.095 1.00 98.31 107 GLN A N 1
ATOM 864 C CA . GLN A 1 107 ? 7.094 1.677 13.430 1.00 98.31 107 GLN A CA 1
ATOM 865 C C . GLN A 1 107 ? 7.041 2.955 12.583 1.00 98.31 107 GLN A C 1
ATOM 867 O O . GLN A 1 107 ? 7.149 4.067 13.107 1.00 98.31 107 GLN A O 1
ATOM 872 N N . LEU A 1 108 ? 6.818 2.809 11.277 1.00 98.25 108 LEU A N 1
ATOM 873 C CA . LEU A 1 108 ? 6.756 3.920 10.330 1.00 98.25 108 LEU A CA 1
ATOM 874 C C . LEU A 1 108 ? 5.518 4.811 10.513 1.00 98.25 108 LEU A C 1
ATOM 876 O O . LEU A 1 108 ? 5.568 6.007 10.199 1.00 98.25 108 LEU A O 1
ATOM 880 N N . SER A 1 109 ? 4.440 4.273 11.088 1.00 97.44 109 SER A N 1
ATOM 881 C CA . SER A 1 109 ? 3.194 5.004 11.343 1.00 97.44 109 SER A CA 1
ATOM 882 C C . SER A 1 109 ? 3.399 6.262 12.193 1.00 97.44 109 SER A C 1
ATOM 884 O O . SER A 1 109 ? 2.701 7.256 12.007 1.00 97.44 109 SER A O 1
ATOM 886 N N . GLN A 1 110 ? 4.383 6.256 13.097 1.00 94.44 110 GLN A N 1
ATOM 887 C CA . GLN A 1 110 ? 4.694 7.397 13.965 1.00 94.44 110 GLN A CA 1
ATOM 888 C C . GLN A 1 110 ? 5.210 8.616 13.192 1.00 94.44 110 GLN A C 1
ATOM 890 O O . GLN A 1 110 ? 5.134 9.739 13.685 1.00 94.44 110 GLN A O 1
ATOM 895 N N . ARG A 1 111 ? 5.754 8.393 11.992 1.00 96.81 111 ARG A N 1
ATOM 896 C CA . ARG A 1 111 ? 6.384 9.426 11.169 1.00 96.81 111 ARG A CA 1
ATOM 897 C C . ARG A 1 111 ? 5.537 9.828 9.968 1.00 96.81 111 ARG A C 1
ATOM 899 O O . ARG A 1 111 ? 5.609 10.977 9.543 1.00 96.81 111 ARG A O 1
ATOM 906 N N . PHE A 1 112 ? 4.803 8.878 9.394 1.00 97.75 112 PHE A N 1
ATOM 907 C CA . PHE A 1 112 ? 4.210 9.045 8.069 1.00 97.75 112 PHE A CA 1
ATOM 908 C C . PHE A 1 112 ? 2.684 9.018 8.044 1.00 97.75 112 PHE A C 1
ATOM 910 O O . PHE A 1 112 ? 2.127 9.137 6.963 1.00 97.75 112 PHE A O 1
ATOM 917 N N . LEU A 1 113 ? 1.988 8.896 9.175 1.00 97.56 113 LEU A N 1
ATOM 918 C CA . LEU A 1 113 ? 0.543 9.140 9.206 1.00 97.56 113 LEU A CA 1
ATOM 919 C C . LEU A 1 113 ? 0.234 10.640 9.126 1.00 97.56 113 LEU A C 1
ATOM 921 O O . LEU A 1 113 ? 0.948 11.456 9.712 1.00 97.56 113 LEU A O 1
ATOM 925 N N . GLN A 1 114 ? -0.859 10.992 8.447 1.00 96.12 114 GLN A N 1
ATOM 926 C CA . GLN A 1 114 ? -1.402 12.348 8.492 1.00 96.12 114 GLN A CA 1
ATOM 927 C C . GLN A 1 114 ? -1.747 12.741 9.942 1.00 96.12 114 GLN A C 1
ATOM 929 O O . GLN A 1 114 ? -2.224 11.900 10.721 1.00 96.12 114 GLN A O 1
ATOM 934 N N . PRO A 1 115 ? -1.547 14.012 10.337 1.00 94.62 115 PRO A N 1
ATOM 935 C CA . PRO A 1 115 ? -1.944 14.488 11.655 1.00 94.62 115 PRO A CA 1
ATOM 936 C C . PRO A 1 115 ? -3.413 14.182 11.953 1.00 94.62 115 PRO A C 1
ATOM 938 O O . PRO A 1 115 ? -4.284 14.310 11.099 1.00 94.62 115 PRO A O 1
ATOM 941 N N . HIS A 1 116 ? -3.694 13.794 13.194 1.00 94.31 116 HIS A N 1
ATOM 942 C CA . HIS A 1 116 ? -5.043 13.510 13.696 1.00 94.31 116 HIS A CA 1
ATOM 943 C C . HIS A 1 116 ? -5.789 12.326 13.052 1.00 94.31 116 HIS A C 1
ATOM 945 O O . HIS A 1 116 ? -6.895 12.015 13.491 1.00 94.31 116 HIS A O 1
ATOM 951 N N . VAL A 1 117 ? -5.204 11.611 12.082 1.00 95.44 117 VAL A N 1
ATOM 952 C CA . VAL A 1 117 ? -5.902 10.524 11.370 1.00 95.44 117 VAL A CA 1
ATOM 953 C C . VAL A 1 117 ? -6.390 9.422 12.315 1.00 95.44 117 VAL A C 1
ATOM 955 O O . VAL A 1 117 ? -7.510 8.935 12.183 1.00 95.44 117 VAL A O 1
ATOM 958 N N . ILE A 1 118 ? -5.609 9.082 13.347 1.00 97.00 118 ILE A N 1
ATOM 959 C CA . ILE A 1 118 ? -6.005 8.074 14.340 1.00 97.00 118 ILE A CA 1
ATOM 960 C C . ILE A 1 118 ? -7.227 8.552 15.132 1.00 97.00 118 ILE A C 1
ATOM 962 O O . ILE A 1 118 ? -8.176 7.792 15.321 1.00 97.00 118 ILE A O 1
ATOM 966 N N . GLN A 1 119 ? -7.214 9.805 15.593 1.00 97.00 119 GLN A N 1
ATOM 967 C CA . GLN A 1 119 ? -8.301 10.412 16.361 1.00 97.00 119 GLN A CA 1
ATOM 968 C C . GLN A 1 119 ? -9.585 10.505 15.531 1.00 97.00 119 GLN A C 1
ATOM 970 O O . GLN A 1 119 ? -10.665 10.266 16.065 1.00 97.00 119 GLN A O 1
ATOM 975 N N . THR A 1 120 ? -9.457 10.800 14.237 1.00 95.69 120 THR A N 1
ATOM 976 C CA . THR A 1 120 ? -10.581 10.909 13.302 1.00 95.69 120 THR A CA 1
ATOM 977 C C . THR A 1 120 ? -11.182 9.547 12.965 1.00 95.69 120 THR A C 1
ATOM 979 O O . THR A 1 120 ? -12.398 9.388 13.017 1.00 95.69 120 THR A O 1
ATOM 982 N N . LEU A 1 121 ? -10.355 8.546 12.644 1.00 96.88 121 LEU A N 1
ATOM 983 C CA . LEU A 1 121 ? -10.848 7.259 12.140 1.00 96.88 121 LEU A CA 1
ATOM 984 C C . LEU A 1 121 ? -11.280 6.295 13.247 1.00 96.88 121 LEU A C 1
ATOM 986 O O . LEU A 1 121 ? -12.211 5.516 13.053 1.00 96.88 121 LEU A O 1
ATOM 990 N N . LYS A 1 122 ? -10.641 6.324 14.421 1.00 97.50 122 LYS A N 1
ATOM 991 C CA . LYS A 1 122 ? -10.900 5.342 15.489 1.00 97.50 122 LYS A CA 1
ATOM 992 C C . LYS A 1 122 ? -12.362 5.290 15.965 1.00 97.50 122 LYS A C 1
ATOM 994 O O . LYS A 1 122 ? -12.865 4.175 16.111 1.00 97.50 122 LYS A O 1
ATOM 999 N N . PRO A 1 123 ? -13.077 6.415 16.171 1.00 97.25 123 PRO A N 1
ATOM 1000 C CA . PRO A 1 123 ? -14.485 6.391 16.581 1.00 97.25 123 PRO A CA 1
ATOM 1001 C C . PRO A 1 123 ? -15.424 5.780 15.533 1.00 97.25 123 PRO A C 1
ATOM 1003 O O . PRO A 1 123 ? -16.469 5.241 15.884 1.00 97.25 123 PRO A O 1
ATOM 1006 N N . ILE A 1 124 ? -15.047 5.850 14.254 1.00 95.69 124 ILE A N 1
ATOM 1007 C CA . ILE A 1 124 ? -15.865 5.417 13.112 1.00 95.69 124 ILE A CA 1
ATOM 1008 C C . ILE A 1 124 ? -15.315 4.163 12.429 1.00 95.69 124 ILE A C 1
ATOM 1010 O O . ILE A 1 124 ? -15.800 3.780 11.368 1.00 95.69 124 ILE A O 1
ATOM 1014 N N . LYS A 1 125 ? -14.322 3.494 13.028 1.00 96.44 125 LYS A N 1
ATOM 1015 C CA . LYS A 1 125 ? -13.535 2.432 12.385 1.00 96.44 125 LYS A CA 1
ATOM 1016 C C . LYS A 1 125 ? -14.368 1.310 11.764 1.00 96.44 125 LYS A C 1
ATOM 1018 O O . LYS A 1 125 ? -13.963 0.736 10.763 1.00 96.44 125 LYS A O 1
ATOM 1023 N N . HIS A 1 126 ? -15.544 1.014 12.318 1.00 95.56 126 HIS A N 1
ATOM 1024 C CA . HIS A 1 126 ? -16.447 -0.025 11.813 1.00 95.56 126 HIS A CA 1
ATOM 1025 C C . HIS A 1 126 ? -17.069 0.327 10.448 1.00 95.56 126 HIS A C 1
ATOM 1027 O O . HIS A 1 126 ? -17.399 -0.571 9.669 1.00 95.56 126 HIS A O 1
ATOM 1033 N N . HIS A 1 127 ? -17.163 1.619 10.130 1.00 95.25 127 HIS A N 1
ATOM 1034 C CA . HIS A 1 127 ? -17.641 2.142 8.848 1.00 95.25 127 HIS A CA 1
ATOM 1035 C C . HIS A 1 127 ? -16.512 2.383 7.841 1.00 95.25 127 HIS A C 1
ATOM 1037 O O . HIS A 1 127 ? -16.788 2.587 6.665 1.00 95.25 127 HIS A O 1
ATOM 1043 N N . VAL A 1 128 ? -15.250 2.338 8.276 1.00 96.25 128 VAL A N 1
ATOM 1044 C CA . VAL A 1 128 ? -14.094 2.615 7.418 1.00 96.25 128 VAL A CA 1
ATOM 1045 C C . VAL A 1 128 ? -13.685 1.365 6.642 1.00 96.25 128 VAL A C 1
ATOM 1047 O O . VAL A 1 128 ? -13.660 0.254 7.185 1.00 96.25 128 VAL A O 1
ATOM 1050 N N . ARG A 1 129 ? -13.359 1.543 5.365 1.00 97.25 129 ARG A N 1
ATOM 1051 C CA . ARG A 1 129 ? -12.693 0.565 4.502 1.00 97.25 129 ARG A CA 1
ATOM 1052 C C . ARG A 1 129 ? -11.518 1.250 3.812 1.00 97.25 129 ARG A C 1
ATOM 1054 O O . ARG A 1 129 ? -11.624 2.409 3.427 1.00 97.25 129 ARG A O 1
ATOM 1061 N N . ILE A 1 130 ? -10.409 0.540 3.669 1.00 97.94 130 ILE A N 1
ATOM 1062 C CA . ILE A 1 130 ? -9.222 1.040 2.972 1.00 97.94 130 ILE A CA 1
ATOM 1063 C C . ILE A 1 130 ? -9.211 0.456 1.565 1.00 97.94 130 ILE A C 1
ATOM 1065 O O . ILE A 1 130 ? -9.393 -0.753 1.429 1.00 97.94 130 ILE A O 1
ATOM 1069 N N . VAL A 1 131 ? -9.002 1.281 0.540 1.00 97.31 131 VAL A N 1
ATOM 1070 C CA . VAL A 1 131 ? -8.923 0.842 -0.862 1.00 97.31 131 VAL A CA 1
ATOM 1071 C C . VAL A 1 131 ? -7.663 1.418 -1.495 1.00 97.31 131 VAL A C 1
ATOM 1073 O O . VAL A 1 131 ? -7.605 2.610 -1.766 1.00 97.31 131 VAL A O 1
ATOM 1076 N N . SER A 1 132 ? -6.643 0.589 -1.714 1.00 96.62 132 SER A N 1
ATOM 1077 C CA . SER A 1 132 ? -5.290 1.064 -2.018 1.00 96.62 132 SER A CA 1
ATOM 1078 C C . SER A 1 132 ? -4.564 0.215 -3.060 1.00 96.62 132 SER A C 1
ATOM 1080 O O . SER A 1 132 ? -4.738 -0.998 -3.123 1.00 96.62 132 SER A O 1
ATOM 1082 N N . LEU A 1 133 ? -3.684 0.855 -3.832 1.00 95.50 133 LEU A N 1
ATOM 1083 C CA . LEU A 1 133 ? -2.745 0.206 -4.756 1.00 95.50 133 LEU A CA 1
ATOM 1084 C C . LEU A 1 133 ? -1.561 -0.476 -4.041 1.00 95.50 133 LEU A C 1
ATOM 1086 O O . LEU A 1 133 ? -0.803 -1.218 -4.670 1.00 95.50 133 LEU A O 1
ATOM 1090 N N . ASN A 1 134 ? -1.384 -0.246 -2.735 1.00 97.50 134 ASN A N 1
ATOM 1091 C CA . ASN A 1 134 ? -0.263 -0.783 -1.965 1.00 97.50 134 ASN A CA 1
ATOM 1092 C C . ASN A 1 134 ? -0.195 -2.325 -2.026 1.00 97.50 134 ASN A C 1
ATOM 1094 O O . ASN A 1 134 ? -1.188 -3.008 -2.292 1.00 97.50 134 ASN A O 1
ATOM 1098 N N . TRP A 1 135 ? 0.991 -2.883 -1.784 1.00 98.25 135 TRP A N 1
ATOM 1099 C CA . TRP A 1 135 ? 1.312 -4.285 -2.073 1.00 98.25 135 TRP A CA 1
ATOM 1100 C C . TRP A 1 135 ? 1.111 -5.253 -0.906 1.00 98.25 135 TRP A C 1
ATOM 1102 O O . TRP A 1 135 ? 1.268 -6.459 -1.091 1.00 98.25 135 TRP A O 1
ATOM 1112 N N . SER A 1 136 ? 0.796 -4.758 0.293 1.00 98.38 136 SER A N 1
ATOM 1113 C CA . SER A 1 136 ? 0.660 -5.600 1.483 1.00 98.38 136 SER A CA 1
ATOM 1114 C C . SER A 1 136 ? -0.427 -5.101 2.424 1.00 98.38 136 SER A C 1
ATOM 1116 O O . SER A 1 136 ? -0.366 -3.988 2.951 1.00 98.38 136 SER A O 1
ATOM 1118 N N . LYS A 1 137 ? -1.391 -5.974 2.726 1.00 98.50 137 LYS A N 1
ATOM 1119 C CA . LYS A 1 137 ? -2.408 -5.676 3.741 1.00 98.50 137 LYS A CA 1
ATOM 1120 C C . LYS A 1 137 ? -1.819 -5.635 5.144 1.00 98.50 137 LYS A C 1
ATOM 1122 O O . LYS A 1 137 ? -2.250 -4.823 5.954 1.00 98.50 137 LYS A O 1
ATOM 1127 N N . ASP A 1 138 ? -0.837 -6.493 5.428 1.00 98.62 138 ASP A N 1
ATOM 1128 C CA . ASP A 1 138 ? -0.180 -6.548 6.741 1.00 98.62 138 ASP A CA 1
ATOM 1129 C C . ASP A 1 138 ? 0.601 -5.244 7.012 1.00 98.62 138 ASP A C 1
ATOM 1131 O O . ASP A 1 138 ? 0.600 -4.738 8.133 1.00 98.62 138 ASP A O 1
ATOM 1135 N N . TRP A 1 139 ? 1.171 -4.636 5.963 1.00 98.75 139 TRP A N 1
ATOM 1136 C CA . TRP A 1 139 ? 1.820 -3.320 6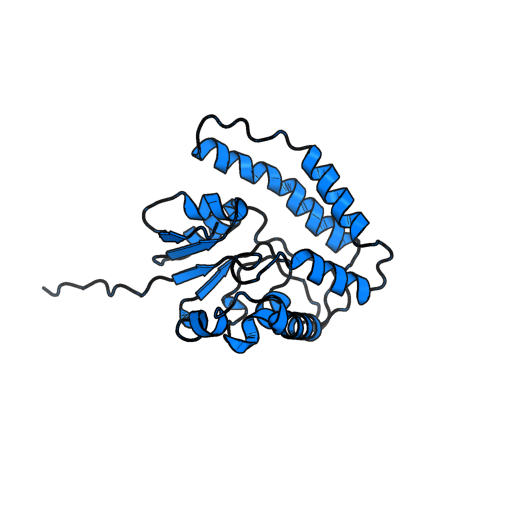.015 1.00 98.75 139 TRP A CA 1
ATOM 1137 C C . TRP A 1 139 ? 0.835 -2.192 6.356 1.00 98.75 139 TRP A C 1
ATOM 1139 O O . TRP A 1 139 ? 1.045 -1.455 7.323 1.00 98.75 139 TRP A O 1
ATOM 1149 N N . ILE A 1 140 ? -0.274 -2.091 5.610 1.00 98.81 140 ILE A N 1
ATOM 1150 C CA . ILE A 1 140 ? -1.344 -1.109 5.874 1.00 98.81 140 ILE A CA 1
ATOM 1151 C C . ILE A 1 140 ? -1.905 -1.303 7.291 1.00 98.81 140 ILE A C 1
ATOM 1153 O O . ILE A 1 140 ? -2.104 -0.335 8.031 1.00 98.81 140 ILE A O 1
ATOM 1157 N N . GLN A 1 141 ? -2.142 -2.554 7.694 1.00 98.62 141 GLN A N 1
ATOM 1158 C CA . GLN A 1 141 ? -2.658 -2.880 9.020 1.00 98.62 141 GLN A CA 1
ATOM 1159 C C . GLN A 1 141 ? -1.692 -2.436 10.128 1.00 98.62 141 GLN A C 1
ATOM 1161 O O . GLN A 1 141 ? -2.139 -1.895 11.140 1.00 98.62 141 GLN A O 1
ATOM 1166 N N . GLY A 1 142 ? -0.380 -2.593 9.925 1.00 98.62 142 GLY A N 1
ATOM 1167 C CA . GLY A 1 142 ? 0.652 -2.068 10.821 1.00 98.62 142 GLY A CA 1
ATOM 1168 C C . GLY A 1 142 ? 0.546 -0.555 11.006 1.00 98.62 142 GLY A C 1
ATOM 1169 O O . GLY A 1 142 ? 0.462 -0.059 12.136 1.00 98.62 142 GLY A O 1
ATOM 1170 N N . PHE A 1 143 ? 0.446 0.187 9.899 1.00 98.69 143 PHE A N 1
ATOM 1171 C CA . PHE A 1 143 ? 0.237 1.637 9.930 1.00 98.69 143 PHE A CA 1
ATOM 1172 C C . PHE A 1 143 ? -1.014 2.031 10.726 1.00 98.69 143 PHE A C 1
ATOM 1174 O O . PHE A 1 143 ? -0.979 2.954 11.542 1.00 98.69 143 PHE A O 1
ATOM 1181 N N . LEU A 1 144 ? -2.113 1.303 10.534 1.00 98.44 144 LEU A N 1
ATOM 1182 C CA . LEU A 1 144 ? -3.415 1.593 11.136 1.00 98.44 144 LEU A CA 1
ATOM 1183 C C . LEU A 1 144 ? -3.683 0.851 12.455 1.00 98.44 144 LEU A C 1
ATOM 1185 O O . LEU A 1 144 ? -4.809 0.884 12.962 1.00 98.44 144 LEU A O 1
ATOM 1189 N N . HIS A 1 145 ? -2.667 0.237 13.069 1.00 98.12 145 HIS A N 1
ATOM 1190 C CA . HIS A 1 145 ? -2.847 -0.600 14.261 1.00 98.12 145 HIS A CA 1
ATOM 1191 C C . HIS A 1 145 ? -3.554 0.133 15.419 1.00 98.12 145 HIS A C 1
ATOM 1193 O O . HIS A 1 145 ? -4.373 -0.452 16.123 1.00 98.12 145 HIS A O 1
ATOM 1199 N N . ALA A 1 146 ? -3.284 1.430 15.611 1.00 97.81 146 ALA A N 1
ATOM 1200 C CA . ALA A 1 146 ? -3.869 2.233 16.690 1.00 97.81 146 ALA A CA 1
ATOM 1201 C C . ALA A 1 146 ? -5.356 2.580 16.468 1.00 97.81 146 ALA A C 1
ATOM 1203 O O . ALA A 1 146 ? -6.080 2.865 17.435 1.00 97.81 146 ALA A O 1
ATOM 1204 N N . VAL A 1 147 ? -5.802 2.549 15.205 1.00 98.00 147 VAL A N 1
ATOM 1205 C CA . VAL A 1 147 ? -7.215 2.648 14.807 1.00 98.00 147 VAL A CA 1
ATOM 1206 C C . VAL A 1 147 ? -7.915 1.312 15.069 1.00 98.00 147 VAL A C 1
ATOM 1208 O O . VAL A 1 147 ? -9.052 1.295 15.540 1.00 98.00 147 VAL A O 1
ATOM 1211 N N . GLY A 1 148 ? -7.212 0.197 14.845 1.00 97.25 148 GLY A N 1
ATOM 1212 C CA . GLY A 1 148 ? -7.755 -1.156 14.966 1.00 97.25 148 GLY A CA 1
ATOM 1213 C C . GLY A 1 148 ? -8.646 -1.507 13.779 1.00 97.25 148 GLY A C 1
ATOM 1214 O O . GLY A 1 148 ? -9.799 -1.891 13.985 1.00 97.25 148 GLY A O 1
ATOM 1215 N N . ILE A 1 149 ? -8.120 -1.257 12.573 1.00 97.06 149 ILE A N 1
ATOM 1216 C CA . ILE A 1 149 ? -8.676 -1.702 11.292 1.00 97.06 149 ILE A CA 1
ATOM 1217 C C . ILE A 1 149 ? -8.271 -3.162 11.083 1.00 97.06 149 ILE A C 1
ATOM 1219 O O . ILE A 1 149 ? -7.087 -3.498 11.150 1.00 97.06 149 ILE A O 1
ATOM 1223 N N . GLU A 1 150 ? -9.257 -4.018 10.837 1.00 96.56 150 GLU A N 1
ATOM 1224 C CA . GLU A 1 150 ? -9.033 -5.437 10.563 1.00 96.56 150 GLU A CA 1
ATOM 1225 C C . GLU A 1 150 ? -8.660 -5.671 9.095 1.00 96.56 150 GLU A C 1
ATOM 1227 O O . GLU A 1 150 ? -8.976 -4.866 8.213 1.00 96.56 150 GLU A O 1
ATOM 1232 N N . LYS A 1 151 ? -7.999 -6.794 8.807 1.00 95.75 151 LYS A N 1
ATOM 1233 C CA . LYS A 1 151 ? -7.481 -7.104 7.466 1.00 95.75 151 LYS A CA 1
ATOM 1234 C C . LYS A 1 151 ? -8.590 -7.218 6.411 1.00 95.75 151 LYS A C 1
ATOM 1236 O O . LYS A 1 151 ? -8.384 -6.870 5.249 1.00 95.75 151 LYS A O 1
ATOM 1241 N N . GLU A 1 152 ? -9.784 -7.643 6.815 1.00 96.56 152 GLU A N 1
ATOM 1242 C CA . GLU A 1 152 ? -10.989 -7.752 5.983 1.00 96.56 152 GLU A CA 1
ATOM 1243 C C . GLU A 1 152 ? -11.545 -6.384 5.571 1.00 96.56 152 GLU A C 1
ATOM 1245 O O . GLU A 1 152 ? -12.332 -6.285 4.632 1.00 96.56 152 GLU A O 1
ATOM 1250 N N . GLN A 1 153 ? -11.138 -5.314 6.257 1.00 97.31 153 GLN A N 1
ATOM 1251 C CA . GLN A 1 153 ? -11.511 -3.946 5.913 1.00 97.31 153 GLN A CA 1
ATOM 1252 C C . GLN A 1 153 ? -10.564 -3.321 4.878 1.00 97.31 153 GLN A C 1
ATOM 1254 O O . GLN A 1 153 ? -10.778 -2.169 4.501 1.00 97.31 153 GLN A O 1
ATOM 1259 N N . ILE A 1 154 ? -9.531 -4.048 4.437 1.00 98.31 154 ILE A N 1
ATOM 1260 C CA . ILE A 1 154 ? -8.484 -3.565 3.533 1.00 98.31 154 ILE A CA 1
ATOM 1261 C C . ILE A 1 154 ? -8.613 -4.261 2.1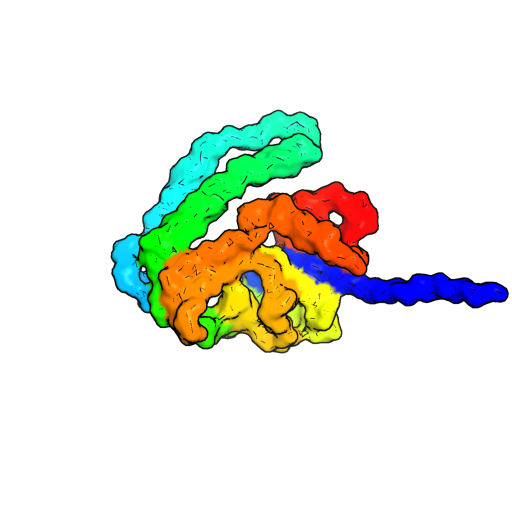72 1.00 98.31 154 ILE A C 1
ATOM 1263 O O . ILE A 1 154 ? -8.449 -5.481 2.048 1.00 98.31 154 ILE A O 1
ATOM 1267 N N . TYR A 1 155 ? -8.860 -3.465 1.136 1.00 97.94 155 TYR A N 1
ATOM 1268 C CA . TYR A 1 155 ? -8.861 -3.850 -0.270 1.00 97.94 155 TYR A CA 1
ATOM 1269 C C . TYR A 1 155 ? -7.593 -3.295 -0.921 1.00 97.94 155 TYR A C 1
ATOM 1271 O O . TYR A 1 155 ? -7.478 -2.101 -1.172 1.00 97.94 155 TYR A O 1
ATOM 1279 N N . SER A 1 156 ? -6.614 -4.158 -1.155 1.00 98.06 156 SER A N 1
ATOM 1280 C CA . SER A 1 156 ? -5.346 -3.799 -1.790 1.00 98.06 156 SER A CA 1
ATOM 1281 C C . SER A 1 156 ? -4.748 -5.014 -2.470 1.00 98.06 156 SER A C 1
ATOM 1283 O O . SER A 1 156 ? -5.258 -6.119 -2.292 1.00 98.06 156 SER A O 1
ATOM 1285 N N . ASN A 1 157 ? -3.638 -4.853 -3.183 1.00 98.38 157 ASN A N 1
ATOM 1286 C CA . ASN A 1 157 ? -2.803 -6.005 -3.517 1.00 98.38 157 ASN A CA 1
ATOM 1287 C C . ASN A 1 157 ? -2.297 -6.662 -2.217 1.00 98.38 157 ASN A C 1
ATOM 1289 O O . ASN A 1 157 ? -2.253 -6.018 -1.161 1.00 98.38 157 ASN A O 1
ATOM 1293 N N . ASP A 1 158 ? -1.962 -7.951 -2.258 1.00 98.19 158 ASP A N 1
ATOM 1294 C CA . ASP A 1 158 ? -1.459 -8.635 -1.061 1.00 98.19 158 ASP A CA 1
ATOM 1295 C C . ASP A 1 158 ? -0.405 -9.687 -1.393 1.00 98.19 158 ASP A C 1
ATOM 1297 O O . ASP A 1 158 ? -0.376 -10.255 -2.485 1.00 98.19 158 ASP A O 1
ATOM 1301 N N . LEU A 1 159 ? 0.451 -9.960 -0.416 1.00 98.19 159 LEU A N 1
ATOM 1302 C CA . LEU A 1 159 ? 1.510 -10.952 -0.526 1.00 98.19 159 LEU A CA 1
ATOM 1303 C C . LEU A 1 159 ? 0.969 -12.368 -0.289 1.00 98.19 159 LEU A C 1
ATOM 1305 O O . LEU A 1 159 ? 0.120 -12.598 0.580 1.00 98.19 159 LEU A O 1
ATOM 1309 N N . VAL A 1 160 ? 1.500 -13.339 -1.033 1.00 98.19 160 VAL A N 1
ATOM 1310 C CA . VAL A 1 160 ? 1.174 -14.764 -0.874 1.00 98.19 160 VAL A CA 1
ATOM 1311 C C . VAL A 1 160 ? 2.095 -15.396 0.162 1.00 98.19 160 VAL A C 1
ATOM 1313 O O . VAL A 1 160 ? 3.318 -15.340 0.036 1.00 98.19 160 VAL A O 1
ATOM 1316 N N . PHE A 1 161 ? 1.512 -16.077 1.149 1.00 97.88 161 PHE A N 1
ATOM 1317 C CA . PHE A 1 161 ? 2.247 -16.749 2.222 1.00 97.88 161 PHE A CA 1
ATOM 1318 C C . PHE A 1 161 ? 2.053 -18.261 2.171 1.00 97.88 161 PHE A C 1
ATOM 1320 O O . PHE A 1 161 ? 0.934 -18.744 2.004 1.00 97.88 161 PHE A O 1
ATOM 1327 N N . ASN A 1 162 ? 3.136 -18.998 2.409 1.00 95.00 162 ASN A N 1
ATOM 1328 C CA . ASN A 1 162 ? 3.093 -20.409 2.756 1.00 95.00 162 ASN A CA 1
ATOM 1329 C C . ASN A 1 162 ? 3.288 -20.545 4.268 1.00 95.00 162 ASN A C 1
ATOM 1331 O O . ASN A 1 162 ? 4.368 -20.252 4.786 1.00 95.00 162 ASN A O 1
ATOM 1335 N N . GLN A 1 163 ? 2.236 -20.979 4.967 1.00 91.94 163 GLN A N 1
ATOM 1336 C CA . GLN A 1 163 ? 2.170 -21.051 6.430 1.00 91.94 163 GLN A CA 1
ATOM 1337 C C . GLN A 1 163 ? 2.476 -19.694 7.086 1.00 91.94 163 GLN A C 1
ATOM 1339 O O . GLN A 1 163 ? 1.567 -18.903 7.325 1.00 91.94 163 GLN A O 1
ATOM 1344 N N . THR A 1 164 ? 3.751 -19.415 7.357 1.00 93.56 164 THR A N 1
ATOM 1345 C CA . THR A 1 164 ? 4.228 -18.230 8.079 1.00 93.56 164 THR A CA 1
ATOM 1346 C C . THR A 1 164 ? 5.124 -17.308 7.251 1.00 93.56 164 THR A C 1
ATOM 1348 O O . THR A 1 164 ? 5.318 -16.161 7.654 1.00 93.56 164 THR A O 1
ATOM 1351 N N . HIS A 1 165 ? 5.633 -17.761 6.101 1.00 97.44 165 HIS A N 1
ATOM 1352 C CA . HIS A 1 165 ? 6.613 -17.022 5.299 1.00 97.44 165 HIS A CA 1
ATOM 1353 C C . HIS A 1 165 ? 6.048 -16.654 3.926 1.00 97.44 165 HIS A C 1
ATOM 1355 O O . HIS A 1 165 ? 5.320 -17.428 3.301 1.00 97.44 165 HIS A O 1
ATOM 1361 N N . CYS A 1 166 ? 6.385 -15.460 3.455 1.00 98.00 166 CYS A N 1
ATOM 1362 C CA . CYS A 1 166 ? 6.025 -14.958 2.141 1.00 98.00 166 CYS A CA 1
ATOM 1363 C C . CYS A 1 166 ? 6.759 -15.756 1.056 1.00 98.00 166 CYS A C 1
ATOM 1365 O O . CYS A 1 166 ? 7.951 -16.037 1.166 1.00 98.00 166 CYS A O 1
ATOM 1367 N N . THR A 1 167 ? 6.044 -16.099 -0.010 1.00 98.06 167 THR A N 1
ATOM 1368 C CA . THR A 1 167 ? 6.568 -16.805 -1.196 1.00 98.06 167 THR A CA 1
ATOM 1369 C C . THR A 1 167 ? 7.273 -15.867 -2.185 1.00 98.06 167 THR A C 1
ATOM 1371 O O . THR A 1 167 ? 7.759 -16.299 -3.232 1.00 98.06 167 THR A O 1
ATOM 1374 N N . GLY A 1 168 ? 7.259 -14.563 -1.894 1.00 97.19 168 GLY A N 1
ATOM 1375 C CA . GLY A 1 168 ? 7.711 -13.496 -2.778 1.00 97.19 168 GLY A CA 1
ATOM 1376 C C . GLY A 1 168 ? 6.693 -13.080 -3.844 1.00 97.19 168 GLY A C 1
ATOM 1377 O O . GLY A 1 168 ? 6.963 -12.118 -4.549 1.00 97.19 168 GLY A O 1
ATOM 1378 N N . GLU A 1 169 ? 5.549 -13.759 -3.978 1.00 98.25 169 GLU A N 1
ATOM 1379 C CA . GLU A 1 169 ? 4.506 -13.404 -4.950 1.00 98.25 169 GLU A CA 1
ATOM 1380 C C . GLU A 1 169 ? 3.532 -12.353 -4.404 1.00 98.25 169 GLU A C 1
ATOM 1382 O O . GLU A 1 169 ? 3.139 -12.404 -3.235 1.00 98.25 169 GLU A O 1
ATOM 1387 N N . ILE A 1 170 ? 3.112 -11.429 -5.273 1.00 98.12 170 ILE A N 1
ATOM 1388 C CA . ILE A 1 170 ? 2.053 -10.448 -5.010 1.00 98.12 170 ILE A CA 1
ATOM 1389 C C . ILE A 1 170 ? 0.821 -10.831 -5.832 1.00 98.12 170 ILE A C 1
ATOM 1391 O O . ILE A 1 170 ? 0.910 -10.982 -7.051 1.00 98.12 170 ILE A O 1
ATOM 1395 N N . VAL A 1 171 ? -0.338 -10.944 -5.184 1.00 97.38 171 VAL A N 1
ATOM 1396 C CA . VAL A 1 171 ? -1.632 -11.102 -5.856 1.00 97.38 171 VAL A CA 1
ATOM 1397 C C . VAL A 1 171 ? -2.163 -9.720 -6.238 1.00 97.38 171 VAL A C 1
ATOM 1399 O O . VAL A 1 171 ? -2.475 -8.929 -5.339 1.00 97.38 171 VAL A O 1
ATOM 1402 N N . PRO A 1 172 ? -2.298 -9.413 -7.540 1.00 96.06 172 PRO A N 1
ATOM 1403 C CA . PRO A 1 172 ? -2.903 -8.167 -7.973 1.00 96.06 172 PRO A CA 1
ATOM 1404 C C . PRO A 1 172 ? -4.418 -8.202 -7.732 1.00 96.06 172 PRO A C 1
ATOM 1406 O O . PRO A 1 172 ? -5.116 -9.078 -8.240 1.00 96.06 172 PRO A O 1
ATOM 1409 N N . MET A 1 173 ? -4.926 -7.239 -6.967 1.00 95.31 173 MET A N 1
ATOM 1410 C CA . MET A 1 173 ? -6.357 -7.005 -6.744 1.00 95.31 173 MET A CA 1
ATOM 1411 C C . MET A 1 173 ? -6.776 -5.576 -7.093 1.00 95.31 173 MET A C 1
ATOM 1413 O O . MET A 1 173 ? -7.872 -5.400 -7.610 1.00 95.31 173 MET A O 1
ATOM 1417 N N . ILE A 1 174 ? -5.923 -4.580 -6.827 1.00 94.69 174 ILE A N 1
ATOM 1418 C CA . ILE A 1 174 ? -6.175 -3.164 -7.119 1.00 94.69 174 ILE A CA 1
ATOM 1419 C C . ILE A 1 174 ? -4.959 -2.626 -7.873 1.00 94.69 174 ILE A C 1
ATOM 1421 O O . ILE A 1 174 ? -3.878 -2.515 -7.302 1.00 94.69 174 ILE A O 1
ATOM 1425 N N . LEU A 1 175 ? -5.114 -2.321 -9.157 1.00 91.88 175 LEU A N 1
ATOM 1426 C CA . LEU A 1 175 ? -4.041 -1.841 -10.035 1.00 91.88 175 LEU A CA 1
ATOM 1427 C C . LEU A 1 175 ? -4.358 -0.485 -10.656 1.00 91.88 175 LEU A C 1
ATOM 1429 O O . LEU A 1 175 ? -3.445 0.283 -10.929 1.00 91.88 175 LEU A O 1
ATOM 1433 N N . THR A 1 176 ? -5.631 -0.183 -10.895 1.00 89.44 176 THR A N 1
ATOM 1434 C CA . THR A 1 176 ? -6.048 1.082 -11.513 1.00 89.44 176 THR A CA 1
ATOM 1435 C C . THR A 1 176 ? -7.226 1.708 -10.769 1.00 89.44 176 THR A C 1
ATOM 1437 O O . THR A 1 176 ? -7.829 1.084 -9.892 1.00 89.44 176 THR A O 1
ATOM 1440 N N . ALA A 1 177 ? -7.578 2.944 -11.139 1.00 84.44 177 ALA A N 1
ATOM 1441 C CA . ALA A 1 177 ? -8.768 3.628 -10.625 1.00 84.44 177 ALA A CA 1
ATOM 1442 C C . ALA A 1 177 ? -10.048 2.801 -10.828 1.00 84.44 177 ALA A C 1
ATOM 1444 O O . ALA A 1 177 ? -10.890 2.727 -9.931 1.00 84.44 177 ALA A O 1
ATOM 1445 N N . LYS A 1 178 ? -10.128 2.082 -11.952 1.00 86.94 178 LYS A N 1
ATOM 1446 C CA . LYS A 1 178 ? -11.217 1.159 -12.262 1.00 86.94 178 LYS A CA 1
ATOM 1447 C C . LYS A 1 178 ? -11.382 0.074 -11.206 1.00 86.94 178 LYS A C 1
ATOM 1449 O O . LYS A 1 178 ? -12.500 -0.234 -10.818 1.00 86.94 178 LYS A O 1
ATOM 1454 N N . ASP A 1 179 ? -10.284 -0.481 -10.695 1.00 91.06 179 ASP A N 1
ATOM 1455 C CA . ASP A 1 179 ? -10.367 -1.515 -9.661 1.00 91.06 179 ASP A CA 1
ATOM 1456 C C . ASP A 1 179 ? -10.906 -0.948 -8.338 1.00 91.06 179 ASP A C 1
ATOM 1458 O O . ASP A 1 179 ? -11.621 -1.643 -7.614 1.00 91.06 179 ASP A O 1
ATOM 1462 N N . LYS A 1 180 ? -10.616 0.326 -8.026 1.00 90.00 180 LYS A N 1
ATOM 1463 C CA . LYS A 1 180 ? -11.218 1.007 -6.870 1.00 90.00 180 LYS A CA 1
ATOM 1464 C C . LYS A 1 180 ? -12.725 1.214 -7.075 1.00 90.00 180 LYS A C 1
ATOM 1466 O O . LYS A 1 180 ? -13.494 0.968 -6.145 1.00 90.00 180 LYS A O 1
ATOM 1471 N N . GLN A 1 181 ? -13.150 1.592 -8.285 1.00 87.12 181 GLN A N 1
ATOM 1472 C CA . GLN A 1 181 ? -14.571 1.698 -8.642 1.00 87.12 181 GLN A CA 1
ATOM 1473 C C . GLN A 1 181 ? -15.284 0.342 -8.540 1.00 87.12 181 GLN A C 1
ATOM 1475 O O . GLN A 1 181 ? -16.328 0.244 -7.900 1.00 87.12 181 GLN A O 1
ATOM 1480 N N . ASP A 1 182 ? -14.682 -0.727 -9.060 1.00 90.25 182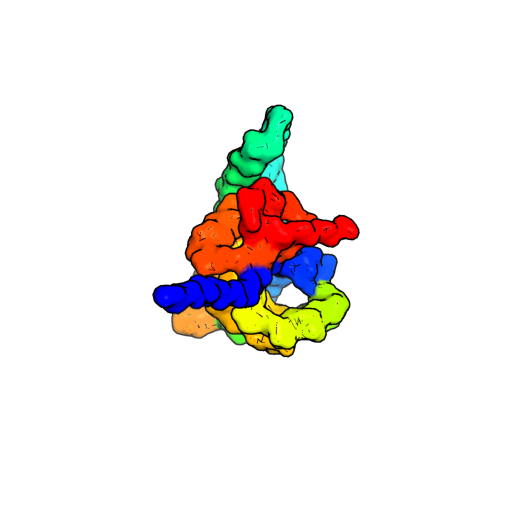 ASP A N 1
ATOM 1481 C CA . ASP A 1 182 ? -15.220 -2.085 -8.958 1.00 90.25 182 ASP A CA 1
ATOM 1482 C C . ASP A 1 182 ? -15.433 -2.519 -7.494 1.00 90.25 182 ASP A C 1
ATOM 1484 O O . ASP A 1 182 ? -16.364 -3.273 -7.199 1.00 90.25 182 ASP A O 1
ATOM 1488 N N . VAL A 1 183 ? -14.586 -2.068 -6.558 1.00 91.31 183 VAL A N 1
ATOM 1489 C CA . VAL A 1 183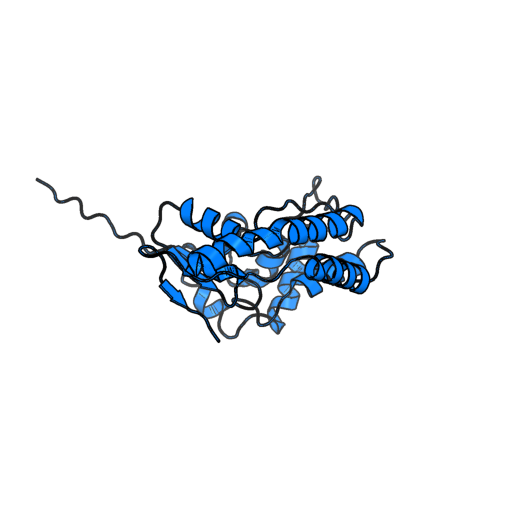 ? -14.798 -2.295 -5.117 1.00 91.31 183 VAL A CA 1
ATOM 1490 C C . VAL A 1 183 ? -16.029 -1.539 -4.621 1.00 91.31 183 VAL A C 1
ATOM 1492 O O . VAL A 1 183 ? -16.842 -2.136 -3.916 1.00 91.31 183 VAL A O 1
ATOM 1495 N N . ILE A 1 184 ? -16.189 -0.264 -4.989 1.00 88.69 184 ILE A N 1
ATOM 1496 C CA . ILE A 1 184 ? -17.351 0.561 -4.614 1.00 88.69 184 ILE A CA 1
ATOM 1497 C C . ILE A 1 184 ? -18.646 -0.076 -5.125 1.00 88.69 184 ILE A C 1
ATOM 1499 O O . ILE A 1 184 ? -19.588 -0.251 -4.353 1.00 88.69 184 ILE A O 1
ATOM 1503 N N . ASP A 1 185 ? -18.674 -0.495 -6.390 1.00 88.88 185 ASP A N 1
ATOM 1504 C CA . ASP A 1 185 ? -19.866 -1.043 -7.047 1.00 88.88 185 ASP A CA 1
ATOM 1505 C C . ASP A 1 185 ? -20.340 -2.364 -6.432 1.00 88.88 185 ASP A C 1
ATOM 1507 O O . ASP A 1 185 ? -21.533 -2.679 -6.448 1.00 88.88 185 ASP A O 1
ATOM 1511 N N . ARG A 1 186 ? -19.415 -3.146 -5.862 1.00 89.62 186 ARG A N 1
ATOM 1512 C CA . ARG A 1 186 ? -19.724 -4.416 -5.185 1.00 89.62 186 ARG A CA 1
ATOM 1513 C C . ARG A 1 186 ? -20.298 -4.226 -3.784 1.00 89.62 186 ARG A C 1
ATOM 1515 O O . ARG A 1 186 ? -20.836 -5.182 -3.223 1.00 89.62 186 ARG A O 1
ATOM 1522 N N . LEU A 1 187 ? -20.173 -3.037 -3.196 1.00 86.00 187 LEU A N 1
ATOM 1523 C CA . LEU A 1 187 ? -20.712 -2.748 -1.872 1.00 86.00 187 LEU A CA 1
ATOM 1524 C C . LEU A 1 187 ? -22.185 -2.342 -1.986 1.00 86.00 187 LEU A C 1
ATOM 1526 O O . LEU A 1 187 ? -22.530 -1.317 -2.571 1.00 86.00 187 LEU A O 1
ATOM 1530 N N . ASP A 1 188 ? -23.072 -3.111 -1.352 1.00 83.06 188 ASP A N 1
ATOM 1531 C CA . ASP A 1 188 ? -24.499 -2.770 -1.242 1.00 83.06 188 ASP A CA 1
ATOM 1532 C C . ASP A 1 188 ? -24.748 -1.729 -0.131 1.00 83.06 188 ASP A C 1
ATOM 1534 O O . ASP A 1 188 ? -25.514 -1.935 0.809 1.00 83.06 188 ASP A O 1
ATOM 1538 N N . HIS A 1 189 ? -24.026 -0.610 -0.204 1.00 82.38 189 HIS A N 1
ATOM 1539 C CA . HIS A 1 189 ? -24.078 0.486 0.759 1.00 82.38 189 HIS A CA 1
ATOM 1540 C C . HIS A 1 189 ? -24.023 1.846 0.053 1.00 82.38 189 HIS A C 1
ATOM 1542 O O . HIS A 1 189 ? -23.585 1.969 -1.090 1.00 82.38 189 HIS A O 1
ATOM 1548 N N . GLU A 1 190 ? -24.480 2.884 0.751 1.00 86.56 190 GLU A N 1
ATOM 1549 C CA . GLU A 1 190 ? -24.085 4.256 0.432 1.00 86.56 190 GLU A CA 1
ATOM 1550 C C . GLU A 1 190 ? -22.613 4.435 0.819 1.00 86.56 190 GLU A C 1
ATOM 1552 O O . GLU A 1 190 ? -22.196 3.965 1.884 1.00 86.56 190 GLU A O 1
ATOM 1557 N N . VAL A 1 191 ? -21.827 5.063 -0.054 1.00 88.56 191 VAL A N 1
ATOM 1558 C CA . VAL A 1 191 ? -20.376 5.168 0.093 1.00 88.56 191 VAL A CA 1
ATOM 1559 C C . VAL A 1 191 ? -19.955 6.639 0.126 1.00 88.56 191 VAL A C 1
ATOM 1561 O O . VAL A 1 191 ? -20.554 7.524 -0.469 1.00 88.56 191 VAL A O 1
ATOM 1564 N N . VAL A 1 192 ? -18.904 6.935 0.869 1.00 89.06 192 VAL A N 1
ATOM 1565 C CA . VAL A 1 192 ? -18.159 8.188 0.766 1.00 89.06 192 VAL A CA 1
ATOM 1566 C C . VAL A 1 192 ? -16.736 7.786 0.435 1.00 89.06 192 VAL A C 1
ATOM 1568 O O . VAL A 1 192 ? -16.169 6.974 1.164 1.00 89.06 192 VAL A O 1
ATOM 1571 N N . PHE A 1 193 ? -16.181 8.308 -0.658 1.00 88.69 193 PHE A N 1
ATOM 1572 C CA . PHE A 1 193 ? -14.819 7.988 -1.074 1.00 88.69 193 PHE A CA 1
ATOM 1573 C C . PHE A 1 193 ? -13.894 9.182 -0.834 1.00 88.69 193 PHE A C 1
ATOM 1575 O O . PHE A 1 193 ? -14.204 10.311 -1.218 1.00 88.69 193 PHE A O 1
ATOM 1582 N N . ILE A 1 194 ? -12.751 8.930 -0.203 1.00 89.88 194 ILE A N 1
ATOM 1583 C CA . ILE A 1 194 ? -11.729 9.932 0.110 1.00 89.88 194 ILE A CA 1
ATOM 1584 C C . ILE A 1 194 ? -10.412 9.481 -0.527 1.00 89.88 194 ILE A C 1
ATOM 1586 O O . ILE A 1 194 ? -9.944 8.382 -0.239 1.00 89.88 194 ILE A O 1
ATOM 1590 N N . GLY A 1 195 ? -9.823 10.329 -1.369 1.00 87.06 195 GLY A N 1
ATOM 1591 C CA . GLY A 1 195 ? -8.572 10.062 -2.082 1.00 87.06 195 GLY A CA 1
ATOM 1592 C C . GLY A 1 195 ? -7.905 11.359 -2.543 1.00 87.06 195 GLY A C 1
ATOM 1593 O O . GLY A 1 195 ? -8.549 12.412 -2.565 1.00 87.06 195 GLY A O 1
ATOM 1594 N N . ASP A 1 196 ? -6.626 11.296 -2.900 1.00 79.56 196 ASP A N 1
ATOM 1595 C CA . ASP A 1 196 ? -5.805 12.468 -3.231 1.00 79.56 196 ASP A CA 1
ATOM 1596 C C . ASP A 1 196 ? -5.389 12.545 -4.709 1.00 79.56 196 ASP A C 1
ATOM 1598 O O . ASP A 1 196 ? -4.852 13.568 -5.139 1.00 79.56 196 ASP A O 1
ATOM 1602 N N . SER A 1 197 ? -5.654 11.508 -5.515 1.00 73.88 197 SER A N 1
ATOM 1603 C CA . SER A 1 197 ? -4.977 11.352 -6.806 1.00 73.88 197 SER A CA 1
ATOM 1604 C C . SER A 1 197 ? -5.885 11.014 -7.997 1.00 73.88 197 SER A C 1
ATOM 1606 O O . SER A 1 197 ? -7.078 10.731 -7.886 1.00 73.88 197 SER A O 1
ATOM 1608 N N . LEU A 1 198 ? -5.278 10.984 -9.192 1.00 62.28 198 LEU A N 1
ATOM 1609 C CA . LEU A 1 198 ? -5.904 10.448 -10.407 1.00 62.28 198 LEU A CA 1
ATOM 1610 C C . LEU A 1 198 ? -6.243 8.953 -10.290 1.00 62.28 198 LEU A C 1
ATOM 1612 O O . LEU A 1 198 ? -7.157 8.488 -10.963 1.00 62.28 198 LEU A O 1
ATOM 1616 N N . GLY A 1 199 ? -5.550 8.205 -9.426 1.00 56.25 199 GLY A N 1
ATOM 1617 C CA . GLY A 1 199 ? -5.886 6.813 -9.115 1.00 56.25 199 GLY A CA 1
ATOM 1618 C C . GLY A 1 199 ? -7.232 6.661 -8.402 1.00 56.25 199 GLY A C 1
ATOM 1619 O O . GLY A 1 199 ? -7.736 5.548 -8.284 1.00 56.25 199 GLY A O 1
ATOM 1620 N N . ASP A 1 200 ? -7.826 7.770 -7.965 1.00 58.91 200 ASP A N 1
ATOM 1621 C CA . ASP A 1 200 ? -9.127 7.824 -7.310 1.00 58.91 200 ASP A CA 1
ATOM 1622 C C . ASP A 1 200 ? -10.207 8.404 -8.222 1.00 58.91 200 ASP A C 1
ATOM 1624 O O . ASP A 1 200 ? -11.390 8.265 -7.947 1.00 58.91 200 ASP A O 1
ATOM 1628 N N . ILE A 1 201 ? -9.838 9.035 -9.338 1.00 61.69 201 ILE A N 1
ATOM 1629 C CA . ILE A 1 201 ? -10.732 9.940 -10.067 1.00 61.69 201 ILE A CA 1
ATOM 1630 C C . ILE A 1 201 ? -11.967 9.264 -10.682 1.00 61.69 201 ILE A C 1
ATOM 1632 O O . ILE A 1 201 ? -12.999 9.916 -10.828 1.00 61.69 201 ILE A O 1
ATOM 1636 N N . GLU A 1 202 ? -11.901 7.961 -10.973 1.00 57.19 202 GLU A N 1
ATOM 1637 C CA . GLU A 1 202 ? -13.066 7.165 -11.388 1.00 57.19 202 GLU A CA 1
ATOM 1638 C C . GLU A 1 202 ? -14.037 6.960 -10.216 1.00 57.19 202 GLU A C 1
ATOM 1640 O O . GLU A 1 202 ? -15.215 7.285 -10.347 1.00 57.19 202 GLU A O 1
ATOM 1645 N N . ALA A 1 203 ? -13.513 6.601 -9.036 1.00 52.66 203 ALA A N 1
ATOM 1646 C CA . ALA A 1 203 ? -14.262 6.565 -7.777 1.00 52.66 203 ALA A CA 1
ATOM 1647 C C . ALA A 1 203 ? -14.891 7.921 -7.408 1.00 52.66 203 ALA A C 1
ATOM 1649 O O . ALA A 1 203 ? -15.916 7.959 -6.729 1.00 52.66 203 ALA A O 1
ATOM 1650 N N . LEU A 1 204 ? -14.310 9.034 -7.870 1.00 55.59 204 LEU A N 1
ATOM 1651 C CA . LEU A 1 204 ? -14.815 10.392 -7.643 1.00 55.59 204 LEU A CA 1
ATOM 1652 C C . LEU A 1 204 ? -15.828 10.872 -8.709 1.00 55.59 204 LEU A C 1
ATOM 1654 O O . LEU A 1 204 ? -16.427 11.934 -8.537 1.00 55.59 204 LEU A O 1
ATOM 1658 N N . GLY A 1 205 ? -16.002 10.145 -9.820 1.00 48.03 205 GLY A N 1
ATOM 1659 C CA . GLY A 1 205 ? -16.688 10.633 -11.024 1.00 48.03 205 GLY A CA 1
ATOM 1660 C C . GLY A 1 205 ? -18.176 10.283 -11.167 1.00 48.03 205 GLY A C 1
ATOM 1661 O O . GLY A 1 205 ? -18.870 10.966 -11.925 1.00 48.03 205 GLY A O 1
ATOM 1662 N N . GLU A 1 206 ? -18.693 9.263 -10.470 1.00 48.12 206 GLU A N 1
ATOM 1663 C CA . GLU A 1 206 ? -20.076 8.784 -10.658 1.00 48.12 206 GLU A CA 1
ATOM 1664 C C . GLU A 1 206 ? -21.031 9.131 -9.485 1.00 48.12 206 GLU A C 1
ATOM 1666 O O . GLU A 1 206 ? -20.992 8.502 -8.424 1.00 48.12 206 GLU A O 1
ATOM 1671 N N . PRO A 1 207 ? -21.962 10.098 -9.645 1.00 43.12 207 PRO A N 1
ATOM 1672 C CA . PRO A 1 207 ? -23.118 10.242 -8.753 1.00 43.12 207 PRO A CA 1
ATOM 1673 C C . PRO A 1 207 ? -24.166 9.138 -9.030 1.00 43.12 207 PRO A C 1
ATOM 1675 O O . PRO A 1 207 ? -24.336 8.746 -10.185 1.00 43.12 207 PRO A O 1
ATOM 1678 N N . PRO A 1 208 ? -24.923 8.652 -8.015 1.00 45.09 208 PRO A N 1
ATOM 1679 C CA . PRO A 1 208 ? -25.393 9.411 -6.851 1.00 45.09 208 PRO A CA 1
ATOM 1680 C C . PRO A 1 208 ? -24.856 8.923 -5.491 1.00 45.09 208 PRO A C 1
ATOM 1682 O O . PRO A 1 208 ? -25.419 9.287 -4.462 1.00 45.09 208 PRO A O 1
ATOM 1685 N N . LYS A 1 209 ? -23.821 8.072 -5.471 1.00 48.59 209 LYS A N 1
ATOM 1686 C CA . LYS A 1 209 ? -23.393 7.324 -4.275 1.00 48.59 209 LYS A CA 1
ATOM 1687 C C . LYS A 1 209 ? -22.050 7.752 -3.677 1.00 48.59 209 LYS A C 1
ATOM 1689 O O . LYS A 1 209 ? -21.578 7.025 -2.817 1.00 48.59 209 LYS A O 1
ATOM 1694 N N . THR A 1 210 ? -21.458 8.875 -4.090 1.00 48.00 210 THR A N 1
ATOM 1695 C CA . THR A 1 210 ? -20.130 9.294 -3.612 1.00 48.00 210 THR A CA 1
ATOM 1696 C C . THR A 1 210 ? -20.105 10.786 -3.279 1.00 48.00 210 THR A C 1
ATOM 1698 O O . THR A 1 210 ? -20.411 11.625 -4.125 1.00 48.00 210 THR A O 1
ATOM 1701 N N . LEU A 1 211 ? -19.722 11.125 -2.043 1.00 43.72 211 LEU A N 1
ATOM 1702 C CA . LEU A 1 211 ? -19.205 12.452 -1.698 1.00 43.72 211 LEU A CA 1
ATOM 1703 C C . LEU A 1 211 ? -17.677 12.371 -1.718 1.00 43.72 211 LEU A C 1
ATOM 1705 O O . LEU A 1 211 ? -17.098 11.535 -1.030 1.00 43.72 211 LEU A O 1
ATOM 1709 N N . SER A 1 212 ? -17.054 13.230 -2.515 1.00 45.28 212 SER A N 1
ATOM 1710 C CA . SER A 1 212 ? -15.623 13.213 -2.813 1.00 45.28 212 SER A CA 1
ATOM 1711 C C . SER A 1 212 ? -14.925 14.405 -2.168 1.00 45.28 212 SER A C 1
ATOM 1713 O O . SER A 1 212 ? -15.319 15.548 -2.398 1.00 45.28 212 SER A O 1
ATOM 1715 N N . LEU A 1 213 ? -13.881 14.151 -1.378 1.00 42.88 213 LEU A N 1
ATOM 1716 C CA . LEU A 1 213 ? -12.981 15.181 -0.851 1.00 42.88 213 LEU A CA 1
ATOM 1717 C C . LEU A 1 213 ? -11.591 14.963 -1.446 1.00 42.88 213 LEU A C 1
ATOM 1719 O O . LEU A 1 213 ? -10.910 14.018 -1.063 1.00 42.88 213 LEU A O 1
ATOM 1723 N N . VAL A 1 214 ? -11.194 15.845 -2.364 1.00 40.50 214 VAL A N 1
ATOM 1724 C CA . VAL A 1 214 ? -9.811 15.954 -2.844 1.00 40.50 214 VAL A CA 1
ATOM 1725 C C . VAL A 1 214 ? -9.107 16.960 -1.941 1.00 40.50 214 VAL A C 1
ATOM 1727 O O . VAL A 1 214 ? -9.452 18.144 -1.950 1.00 40.50 214 VAL A O 1
ATOM 1730 N N . SER A 1 215 ? -8.155 16.500 -1.131 1.00 36.50 215 SER A N 1
ATOM 1731 C CA . SER A 1 215 ? -7.239 17.404 -0.435 1.00 36.50 215 SER A CA 1
ATOM 1732 C C . SER A 1 215 ? -6.115 17.758 -1.406 1.00 36.50 215 SER A C 1
ATOM 1734 O O . SER A 1 215 ? -5.225 16.945 -1.621 1.00 36.50 215 SER A O 1
ATOM 1736 N N . ILE A 1 216 ? -6.196 18.940 -2.021 1.00 30.06 216 ILE A N 1
ATOM 1737 C CA . ILE A 1 216 ? -5.102 19.540 -2.806 1.00 30.06 216 ILE A CA 1
ATOM 1738 C C . ILE A 1 216 ? -4.083 20.158 -1.847 1.00 30.06 216 ILE A C 1
ATOM 1740 O O . ILE A 1 216 ? -4.535 20.804 -0.871 1.00 30.06 216 ILE A O 1
#

Secondary structure (DSSP, 8-state):
--------PPPEEEE--TTTTBSS--HHHHHHHHHHTS---S-HHHHHHHHHHHHHTSPPP--SSHHHHHHHHGGGHHHHHHHHHHHHHTTTTTT-BHHHHHHHHHHHHHHHBPTTHHHHHGGGGGGEEEE---S-HHHHHHHTTTTT--GGGEES-EEEEETTEEEEEEE-S--SHHHHHHHHHH--S-EEEE-SSGGGTTTTT-TTS--EE---

Foldseek 3Di:
DDDPDPPQDDFFEEEEPAVTQWVHGCLLVLLVLLQVPDPQPDDSVVLVVLLVVVVVVDDQQPDPDDVSNQVSQCVCQVSLVVSLVVQLVSLSFWFPFLVNLLQVLLVCLVPIGDPCSLVVCLVVLVRYAYAYQHQDLSSSCSSNVSSPRDSVSYHYWHFDDDPGTTRSHIHGQQRALVSVVVVVVPDPGQYEYEDADPSVVVVVPDDDRYDYDHDD

Organism: NCBI:txid101091

pLDDT: mean 87.49, std 16.9, range [30.06, 98.81]

Radius of gyration: 18.33 Å; chains: 1; bounding box: 71×41×42 Å

Sequence (216 aa):
MASIRRAFMSPLILIDFDQTITTKDTIALLGQFGLSNTSCLKPWSYFVDRYLEDYQTIQQPKAQDFKTYLAQLDAYRPIEQASLARVSHHKVFEGLTRQALFDEGKQLSQRFLQPHVIQTLKPIKHHVRIVSLNWSKDWIQGFLHAVGIEKEQIYSNDLVFNQTHCTGEIVPMILTAKDKQDVIDRLDHEVVFIGDSLGDIEALGEPPKTLSLVSI